Protein AF-A8Q4Q0-F1 (afdb_monomer)

Solvent-accessible surface area (backbone atoms only — not comparable to full-atom values): 17464 Å² total; per-residue (Å²): 74,60,51,87,52,52,63,59,37,55,77,69,69,53,86,80,82,91,68,53,65,54,83,41,28,78,33,50,67,50,46,46,54,49,66,77,34,33,70,76,34,90,93,33,43,92,53,79,83,73,66,62,47,82,44,41,55,33,21,13,52,50,59,5,18,44,40,49,55,66,54,46,51,52,43,50,52,50,28,61,77,68,70,23,31,35,38,39,45,39,53,27,60,65,28,45,46,72,67,74,86,53,59,52,73,76,51,74,68,83,64,49,67,61,53,52,43,60,77,43,26,92,83,71,45,85,75,46,44,38,40,40,42,41,40,40,75,75,75,40,56,88,60,66,49,64,54,75,50,54,44,65,73,60,53,51,50,50,50,59,52,33,54,76,73,64,57,64,66,60,62,71,51,51,51,52,51,51,51,48,49,63,72,38,36,71,57,43,46,34,46,49,34,46,53,53,16,50,56,42,45,55,38,46,52,58,49,48,56,44,43,40,66,63,32,47,43,72,100,54,44,46,34,51,70,64,84,50,60,20,38,52,32,39,29,32,42,38,60,47,60,60,43,98,88,17,78,54,3,43,26,52,58,46,40,69,72,30,15,49,78,58,70,31,89,67,44,37,33,29,64,35,42,92,86,61,50,70,29,28,27,31,35,44,64,59,74,82,66,55,77,85,51,50,58,57,44,48,51,28,46,46,50,25,47,54,49,48,27,42,76,73,72,36,96,62,76,66,83,127

Structure (mmCIF, N/CA/C/O backbone):
data_AF-A8Q4Q0-F1
#
_entry.id   AF-A8Q4Q0-F1
#
loop_
_atom_site.group_PDB
_atom_site.id
_atom_site.type_symbol
_atom_site.label_atom_id
_atom_site.label_alt_id
_atom_site.label_comp_id
_atom_site.label_asym_id
_atom_site.label_entity_id
_atom_site.label_seq_id
_atom_site.pdbx_PDB_ins_code
_atom_site.Cartn_x
_atom_site.Cartn_y
_atom_site.Cartn_z
_atom_site.occupancy
_atom_site.B_iso_or_equiv
_atom_site.auth_seq_id
_atom_site.auth_comp_id
_atom_site.auth_asym_id
_atom_site.auth_atom_id
_atom_site.pdbx_PDB_model_num
ATOM 1 N N . MET A 1 1 ? 1.541 -1.684 7.106 1.00 86.94 1 MET A N 1
ATOM 2 C CA . MET A 1 1 ? 2.319 -2.357 6.033 1.00 86.94 1 MET A CA 1
ATOM 3 C C . MET A 1 1 ? 1.575 -3.591 5.531 1.00 86.94 1 MET A C 1
ATOM 5 O O . MET A 1 1 ? 0.643 -4.016 6.202 1.00 86.94 1 MET A O 1
ATOM 9 N N . TYR A 1 2 ? 1.957 -4.181 4.390 1.00 90.50 2 TYR A N 1
ATOM 10 C CA . TYR A 1 2 ? 1.317 -5.404 3.885 1.00 90.50 2 TYR A CA 1
ATOM 11 C C . TYR A 1 2 ? 1.499 -6.575 4.873 1.00 90.50 2 TYR A C 1
ATOM 13 O O . TYR A 1 2 ? 2.637 -6.951 5.166 1.00 90.50 2 TYR A O 1
ATOM 21 N N . PRO A 1 3 ? 0.411 -7.190 5.374 1.00 89.50 3 PRO A N 1
ATOM 22 C CA . PRO A 1 3 ? 0.495 -8.168 6.455 1.00 89.50 3 PRO A CA 1
ATOM 23 C C . PRO A 1 3 ? 1.141 -9.478 6.001 1.00 89.50 3 PRO A C 1
ATOM 25 O O . PRO A 1 3 ? 1.724 -10.184 6.813 1.00 89.50 3 PRO A O 1
ATOM 28 N N . GLY A 1 4 ? 1.106 -9.787 4.698 1.00 89.75 4 GLY A N 1
ATOM 29 C CA . GLY A 1 4 ? 1.737 -10.992 4.157 1.00 89.75 4 GLY A CA 1
ATOM 30 C C . GLY A 1 4 ? 3.266 -10.996 4.255 1.00 89.75 4 GLY A C 1
ATOM 31 O O . GLY A 1 4 ? 3.864 -12.057 4.129 1.00 89.75 4 GLY A O 1
ATOM 32 N N . LEU A 1 5 ? 3.895 -9.840 4.499 1.00 91.31 5 LEU A N 1
ATOM 33 C CA . LEU A 1 5 ? 5.340 -9.734 4.704 1.00 91.31 5 LEU A CA 1
ATOM 34 C C . LEU A 1 5 ? 5.745 -10.020 6.164 1.00 91.31 5 LEU A C 1
ATOM 36 O O . LEU A 1 5 ? 6.840 -10.518 6.412 1.00 91.31 5 LEU A O 1
ATOM 40 N N . LEU A 1 6 ? 4.867 -9.735 7.132 1.00 90.31 6 LEU A N 1
ATOM 41 C CA . LEU A 1 6 ? 5.197 -9.762 8.563 1.00 90.31 6 LEU A CA 1
ATOM 42 C C . LEU A 1 6 ? 5.686 -11.134 9.072 1.00 90.31 6 LEU A C 1
ATOM 44 O O . LEU A 1 6 ? 6.713 -11.154 9.756 1.00 90.31 6 LEU A O 1
ATOM 48 N N . PRO A 1 7 ? 5.038 -12.275 8.746 1.00 90.94 7 PRO A N 1
ATOM 49 C CA . PRO A 1 7 ? 5.490 -13.575 9.239 1.00 90.94 7 PRO A CA 1
ATOM 50 C C . PRO A 1 7 ? 6.884 -13.960 8.734 1.00 90.94 7 PRO A C 1
ATOM 52 O O . PRO A 1 7 ? 7.678 -14.509 9.496 1.00 90.94 7 PRO A O 1
ATOM 55 N N . ASP A 1 8 ? 7.208 -13.646 7.473 1.00 90.94 8 ASP A N 1
ATOM 56 C CA . ASP A 1 8 ? 8.527 -13.946 6.902 1.00 90.94 8 ASP A CA 1
ATOM 57 C C . ASP A 1 8 ? 9.618 -13.105 7.584 1.00 90.94 8 ASP A C 1
ATOM 59 O O . ASP A 1 8 ? 10.622 -13.666 8.026 1.00 90.94 8 ASP A O 1
ATOM 63 N N . LEU A 1 9 ? 9.381 -11.801 7.793 1.00 92.00 9 LEU A N 1
ATOM 64 C CA . LEU A 1 9 ? 10.309 -10.935 8.535 1.00 92.00 9 LEU A CA 1
ATOM 65 C C . LEU A 1 9 ? 10.565 -11.457 9.954 1.00 92.00 9 LEU A C 1
ATOM 67 O O . LEU A 1 9 ? 11.721 -11.583 10.364 1.00 92.00 9 LEU A O 1
ATOM 71 N N . ALA A 1 10 ? 9.499 -11.816 10.674 1.00 90.00 10 ALA A N 1
ATOM 72 C CA . ALA A 1 10 ? 9.598 -12.360 12.025 1.00 90.00 10 ALA A CA 1
ATOM 73 C C . ALA A 1 10 ? 10.383 -13.683 12.052 1.00 90.00 10 ALA A C 1
ATOM 75 O O . ALA A 1 10 ? 11.293 -13.840 12.864 1.00 90.00 10 ALA A O 1
ATOM 76 N N . SER A 1 11 ? 10.096 -14.604 11.124 1.00 92.94 11 SER A N 1
ATOM 77 C CA . SER A 1 11 ? 10.779 -15.906 11.037 1.00 92.94 11 SER A CA 1
ATOM 78 C C . SER A 1 11 ? 12.283 -15.790 10.761 1.00 92.94 11 SER A C 1
ATOM 80 O O . SER A 1 11 ? 13.060 -16.657 11.156 1.00 92.94 11 SER A O 1
ATOM 82 N N . ARG A 1 12 ? 12.704 -14.696 10.114 1.00 92.50 12 ARG A N 1
ATOM 83 C CA . ARG A 1 12 ? 14.105 -14.390 9.791 1.00 92.50 12 ARG A CA 1
ATOM 84 C C . ARG A 1 12 ? 14.797 -13.535 10.854 1.00 92.50 12 ARG A C 1
ATOM 86 O O . ARG A 1 12 ? 15.946 -13.149 10.654 1.00 92.50 12 ARG A O 1
ATOM 93 N N . GLY A 1 13 ? 14.113 -13.210 11.954 1.00 91.69 13 GLY A N 1
ATOM 94 C CA . GLY A 1 13 ? 14.637 -12.327 12.998 1.00 91.69 13 GLY A CA 1
ATOM 95 C C . GLY A 1 13 ? 14.896 -10.899 12.507 1.00 91.69 13 GLY A C 1
ATOM 96 O O . GLY A 1 13 ? 15.765 -10.212 13.043 1.00 91.69 13 GLY A O 1
ATOM 97 N N . ILE A 1 14 ? 14.187 -10.452 11.465 1.00 92.62 14 ILE A N 1
ATOM 98 C CA . ILE A 1 14 ? 14.314 -9.087 10.955 1.00 92.62 14 ILE A CA 1
ATOM 99 C C . ILE A 1 14 ? 13.537 -8.154 11.881 1.00 92.62 14 ILE A C 1
ATOM 101 O O . ILE A 1 14 ? 12.320 -8.262 12.024 1.00 92.62 14 ILE A O 1
ATOM 105 N N . HIS A 1 15 ? 14.251 -7.210 12.490 1.00 91.00 15 HIS A N 1
ATOM 106 C CA . HIS A 1 15 ? 13.643 -6.154 13.288 1.00 91.00 15 HIS A CA 1
ATOM 107 C C . HIS A 1 15 ? 13.037 -5.077 12.386 1.00 91.00 15 HIS A C 1
ATOM 109 O O . HIS A 1 15 ? 13.677 -4.591 11.453 1.00 91.00 15 HIS A O 1
ATOM 115 N N . THR A 1 16 ? 11.810 -4.684 12.701 1.00 92.44 16 THR A N 1
ATOM 116 C CA . THR A 1 16 ? 11.047 -3.657 11.989 1.00 92.44 16 THR A CA 1
ATOM 117 C C . THR A 1 16 ? 10.807 -2.460 12.894 1.00 92.44 16 THR A C 1
ATOM 119 O O . THR A 1 16 ? 10.465 -2.632 14.063 1.00 92.44 16 THR A O 1
ATOM 122 N N . VAL A 1 17 ? 10.910 -1.258 12.335 1.00 93.06 17 VAL A N 1
ATOM 123 C CA . VAL A 1 17 ? 10.564 -0.006 13.014 1.00 93.06 17 VAL A CA 1
ATOM 124 C C . VAL A 1 17 ? 9.351 0.583 12.307 1.00 93.06 17 VAL A C 1
ATOM 126 O O . VAL A 1 17 ? 9.383 0.786 11.093 1.00 93.06 17 VAL A O 1
ATOM 129 N N . ASN A 1 18 ? 8.269 0.812 13.049 1.00 92.25 18 ASN A N 1
ATOM 130 C CA . ASN A 1 18 ? 7.059 1.415 12.499 1.00 92.25 18 ASN A CA 1
ATOM 131 C C . ASN A 1 18 ? 7.280 2.924 12.344 1.00 92.25 18 ASN A C 1
ATOM 133 O O . ASN A 1 18 ? 7.599 3.601 13.316 1.00 92.25 18 ASN A O 1
ATOM 137 N N . ILE A 1 19 ? 7.080 3.447 11.137 1.00 94.56 19 ILE A N 1
ATOM 138 C CA . ILE A 1 19 ? 7.113 4.887 10.869 1.00 94.56 19 ILE A CA 1
ATOM 139 C C . ILE A 1 19 ? 5.678 5.389 10.747 1.00 94.56 19 ILE A C 1
ATOM 141 O O . ILE A 1 19 ? 4.837 4.721 10.140 1.00 94.56 19 ILE A O 1
ATOM 145 N N . ALA A 1 20 ? 5.403 6.554 11.333 1.00 93.25 20 ALA A N 1
ATOM 146 C CA . ALA A 1 20 ? 4.089 7.173 11.260 1.00 93.25 20 ALA A CA 1
ATOM 147 C C . ALA A 1 20 ? 3.685 7.484 9.808 1.00 93.25 20 ALA A C 1
ATOM 149 O O . ALA A 1 20 ? 4.522 7.746 8.936 1.00 93.25 20 ALA A O 1
ATOM 150 N N . THR A 1 21 ? 2.379 7.460 9.566 1.00 93.12 21 THR A N 1
ATOM 151 C CA . THR A 1 21 ? 1.774 7.740 8.264 1.00 93.12 21 THR A CA 1
ATOM 152 C C . THR A 1 21 ? 0.731 8.841 8.379 1.00 93.12 21 THR A C 1
ATOM 154 O O . THR A 1 21 ? 0.115 8.988 9.432 1.00 93.12 21 THR A O 1
ATOM 157 N N . ASP A 1 22 ? 0.498 9.554 7.286 1.00 93.06 22 ASP A N 1
ATOM 158 C CA . ASP A 1 22 ? -0.558 10.555 7.130 1.00 93.06 22 ASP A CA 1
ATOM 159 C C . ASP A 1 22 ? -1.383 10.284 5.853 1.00 93.06 22 ASP A C 1
ATOM 161 O O . ASP A 1 22 ? -1.326 9.187 5.287 1.00 93.06 22 ASP A O 1
ATOM 165 N N . GLU A 1 23 ? -2.154 11.278 5.403 1.00 90.88 23 GLU A N 1
ATOM 166 C CA . GLU A 1 23 ? -3.012 11.242 4.205 1.00 90.88 23 GLU A CA 1
ATOM 167 C C . GLU A 1 23 ? -2.256 10.846 2.915 1.00 90.88 23 GLU A C 1
ATOM 169 O O . GLU A 1 23 ? -2.846 10.309 1.977 1.00 90.88 23 GLU A O 1
ATOM 174 N N . GLU A 1 24 ? -0.937 11.063 2.864 1.00 93.88 24 GLU A N 1
ATOM 175 C CA . GLU A 1 24 ? -0.069 10.702 1.735 1.00 93.88 24 GLU A CA 1
ATOM 176 C C . GLU A 1 24 ? 0.717 9.399 1.978 1.00 93.88 24 GLU A C 1
ATOM 178 O O . GLU A 1 24 ? 1.608 9.033 1.208 1.00 93.88 24 GLU A O 1
ATOM 183 N N . GLY A 1 25 ? 0.411 8.665 3.050 1.00 93.69 25 GLY A N 1
ATOM 184 C CA . GLY A 1 25 ? 1.114 7.441 3.419 1.00 93.69 25 GLY A CA 1
ATOM 185 C C . GLY A 1 25 ? 2.343 7.725 4.272 1.00 93.69 25 GLY A C 1
ATOM 186 O O . GLY A 1 25 ? 2.237 8.377 5.303 1.00 93.69 25 GLY A O 1
ATOM 187 N N . LEU A 1 26 ? 3.502 7.166 3.912 1.00 96.31 26 LEU A N 1
ATOM 188 C CA . LEU A 1 26 ? 4.729 7.293 4.709 1.00 96.31 26 LEU A CA 1
ATOM 189 C C . LEU A 1 26 ? 5.083 8.774 4.931 1.00 96.31 26 LEU A C 1
ATOM 191 O O . LEU A 1 26 ? 5.274 9.509 3.962 1.00 96.31 26 LEU A O 1
ATOM 195 N N . SER A 1 27 ? 5.173 9.206 6.191 1.00 97.62 27 SER A N 1
ATOM 196 C CA . SER A 1 27 ? 5.514 10.589 6.544 1.00 97.62 27 SER A CA 1
ATOM 197 C C . SER A 1 27 ? 7.012 10.843 6.374 1.00 97.62 27 SER A C 1
ATOM 199 O O . SER A 1 27 ? 7.837 10.149 6.969 1.00 97.62 27 SER A O 1
ATOM 201 N N . ASP A 1 28 ? 7.374 11.846 5.569 1.00 98.06 28 ASP A N 1
ATOM 202 C CA . ASP A 1 28 ? 8.766 12.255 5.367 1.00 98.06 28 ASP A CA 1
ATOM 203 C C . ASP A 1 28 ? 9.375 12.848 6.641 1.00 98.06 28 ASP A C 1
ATOM 205 O O . ASP A 1 28 ? 10.516 12.536 6.972 1.00 98.06 28 ASP A O 1
ATOM 209 N N . SER A 1 29 ? 8.610 13.637 7.398 1.00 98.06 29 SER A N 1
ATOM 210 C CA . SER A 1 29 ? 9.073 14.228 8.657 1.00 98.06 29 SER A CA 1
ATOM 211 C C . SER A 1 29 ? 9.244 13.184 9.763 1.00 98.06 29 SER A C 1
ATOM 213 O O . SER A 1 29 ? 10.251 13.210 10.472 1.00 98.06 29 SER A O 1
ATOM 215 N N . ALA A 1 30 ? 8.321 12.222 9.883 1.00 97.62 30 ALA A N 1
ATOM 216 C CA . ALA A 1 30 ? 8.468 11.123 10.838 1.00 97.62 30 ALA A CA 1
ATOM 217 C C . ALA A 1 30 ? 9.650 10.216 10.469 1.00 97.62 30 ALA A C 1
ATOM 219 O O . ALA A 1 30 ? 10.431 9.829 11.339 1.00 97.62 30 ALA A O 1
ATOM 220 N N . LEU A 1 31 ? 9.817 9.913 9.177 1.00 98.06 31 LEU A N 1
ATOM 221 C CA . LEU A 1 31 ? 10.958 9.143 8.691 1.00 98.06 31 LEU A CA 1
ATOM 222 C C . LEU A 1 31 ? 12.281 9.865 8.973 1.00 98.06 31 LEU A C 1
ATOM 224 O O . LEU A 1 31 ? 13.209 9.240 9.483 1.00 98.06 31 LEU A O 1
ATOM 228 N N . ALA A 1 32 ? 12.363 11.166 8.675 1.00 98.19 32 ALA A N 1
ATOM 229 C CA . ALA A 1 32 ? 13.536 11.986 8.968 1.00 98.19 32 ALA A CA 1
ATOM 230 C C . ALA A 1 32 ? 13.855 11.968 10.465 1.00 98.19 32 ALA A C 1
ATOM 232 O O . ALA A 1 32 ? 14.976 11.645 10.842 1.00 98.19 32 ALA A O 1
ATOM 233 N N . SER A 1 33 ? 12.853 12.208 11.319 1.00 97.50 33 SER A N 1
ATOM 234 C CA . SER A 1 33 ? 13.019 12.201 12.774 1.00 97.50 33 SER A CA 1
ATOM 235 C C . SER A 1 33 ? 13.628 10.891 13.281 1.00 97.50 33 SER A C 1
ATOM 237 O O . SER A 1 33 ? 14.591 10.926 14.048 1.00 97.50 33 SER A O 1
ATOM 239 N N . VAL A 1 34 ? 13.135 9.741 12.810 1.00 97.50 34 VAL A N 1
ATOM 240 C CA . VAL A 1 34 ? 13.659 8.425 13.210 1.00 97.50 34 VAL A CA 1
ATOM 241 C C . VAL A 1 34 ? 15.069 8.180 12.664 1.00 97.50 34 VAL A C 1
ATOM 243 O O . VAL A 1 34 ? 15.935 7.717 13.405 1.00 97.50 34 VAL A O 1
ATOM 246 N N . LEU A 1 35 ? 15.330 8.479 11.387 1.00 97.75 35 LEU A N 1
ATOM 247 C CA . LEU A 1 35 ? 16.638 8.228 10.766 1.00 97.75 35 LEU A CA 1
ATOM 248 C C . LEU A 1 35 ? 17.739 9.146 11.313 1.00 97.75 35 LEU A C 1
ATOM 250 O O . LEU A 1 35 ? 18.860 8.692 11.541 1.00 97.75 35 LEU A O 1
ATOM 254 N N . GLU A 1 36 ? 17.432 10.422 11.537 1.00 97.44 36 GLU A N 1
ATOM 255 C CA . GLU A 1 36 ? 18.381 11.427 12.027 1.00 97.44 36 GLU A CA 1
ATOM 256 C C . GLU A 1 36 ? 18.681 11.246 13.520 1.00 97.44 36 GLU A C 1
ATOM 258 O O . GLU A 1 36 ? 19.805 11.494 13.954 1.00 97.44 36 GLU A O 1
ATOM 263 N N . ASN A 1 37 ? 17.720 10.730 14.293 1.00 97.12 37 ASN A N 1
ATOM 264 C CA . ASN A 1 37 ? 17.877 10.465 15.724 1.00 97.12 37 ASN A CA 1
ATOM 265 C C . ASN A 1 37 ? 18.060 8.975 16.036 1.00 97.12 37 ASN A C 1
ATOM 267 O O . ASN A 1 37 ? 17.784 8.547 17.151 1.00 97.12 37 ASN A O 1
ATOM 271 N N . TRP A 1 38 ? 18.527 8.157 15.088 1.00 97.06 38 TRP A N 1
ATOM 272 C CA . TRP A 1 38 ? 18.486 6.693 15.215 1.00 97.06 38 TRP A CA 1
ATOM 273 C C . TRP A 1 38 ? 19.078 6.145 16.526 1.00 97.06 38 TRP A C 1
ATOM 275 O O . TRP A 1 38 ? 18.540 5.205 17.110 1.00 97.06 38 TRP A O 1
ATOM 285 N N . THR A 1 39 ? 20.178 6.724 17.013 1.00 96.19 39 THR A N 1
ATOM 286 C CA . THR A 1 39 ? 20.870 6.279 18.236 1.00 96.19 39 THR A CA 1
ATOM 287 C C . THR A 1 39 ? 20.275 6.837 19.530 1.00 96.19 39 THR A C 1
ATOM 289 O O . THR A 1 39 ? 20.537 6.283 20.596 1.00 96.19 39 THR A O 1
ATOM 292 N N . SER A 1 40 ? 19.473 7.901 19.463 1.00 95.88 40 SER A N 1
ATOM 293 C CA . SER A 1 40 ? 18.841 8.558 20.617 1.00 95.88 40 SER A CA 1
ATOM 294 C C . SER A 1 40 ? 17.327 8.340 20.688 1.00 95.88 40 SER A C 1
ATOM 296 O O . SER A 1 40 ? 16.729 8.550 21.740 1.00 95.88 40 SER A O 1
ATOM 298 N N . HIS A 1 41 ? 16.702 7.897 19.599 1.00 93.12 41 HIS A N 1
ATOM 299 C CA . HIS A 1 41 ? 15.267 7.687 19.503 1.00 93.12 41 HIS A CA 1
ATOM 300 C C . HIS A 1 41 ? 14.841 6.459 20.318 1.00 93.12 41 HIS A C 1
ATOM 302 O O . HIS A 1 41 ? 15.472 5.399 20.271 1.00 93.12 41 HIS A O 1
ATOM 308 N N . GLU A 1 42 ? 13.743 6.592 21.062 1.00 91.50 42 GLU A N 1
ATOM 309 C CA . GLU A 1 42 ? 13.265 5.591 22.024 1.00 91.50 42 GLU A CA 1
ATOM 310 C C . GLU A 1 42 ? 13.112 4.201 21.391 1.00 91.50 42 GLU A C 1
ATOM 312 O O . GLU A 1 42 ? 13.584 3.202 21.934 1.00 91.50 42 GLU A O 1
ATOM 317 N N . GLN A 1 43 ? 12.533 4.153 20.188 1.00 89.00 43 GLN A N 1
ATOM 318 C CA . GLN A 1 43 ? 12.268 2.905 19.469 1.00 89.00 43 GLN A CA 1
ATOM 319 C C . GLN A 1 43 ? 13.524 2.240 18.882 1.00 89.00 43 GLN A C 1
ATOM 321 O O . GLN A 1 43 ? 13.491 1.041 18.618 1.00 89.00 43 GLN A O 1
ATOM 326 N N . THR A 1 44 ? 14.615 2.981 18.645 1.00 95.06 44 THR A N 1
ATOM 327 C CA . THR A 1 44 ? 15.735 2.514 17.798 1.00 95.06 44 THR A CA 1
ATOM 328 C C . THR A 1 44 ? 17.113 2.600 18.448 1.00 95.06 44 THR A C 1
ATOM 330 O O . THR A 1 44 ? 18.054 2.014 17.920 1.00 95.06 44 THR A O 1
ATOM 333 N N . SER A 1 45 ? 17.249 3.243 19.612 1.00 94.50 45 SER A N 1
ATOM 334 C CA . SER A 1 45 ? 18.532 3.483 20.304 1.00 94.50 45 SER A CA 1
ATOM 335 C C . SER A 1 45 ? 19.384 2.229 20.551 1.00 94.50 45 SER A C 1
ATOM 337 O O . SER A 1 45 ? 20.610 2.300 20.618 1.00 94.50 45 SER A O 1
ATOM 339 N N . LYS A 1 46 ? 18.746 1.057 20.659 1.00 94.31 46 LYS A N 1
ATOM 340 C CA . LYS A 1 46 ? 19.402 -0.248 20.864 1.00 94.31 46 LYS A CA 1
ATOM 341 C C . LYS A 1 46 ? 19.535 -1.076 19.579 1.00 94.31 46 LYS A C 1
ATOM 343 O O . LYS A 1 46 ? 19.964 -2.227 19.634 1.00 94.31 46 LYS A O 1
ATOM 348 N N . MET A 1 47 ? 19.139 -0.530 18.431 1.00 94.69 47 MET A N 1
ATOM 349 C CA . MET A 1 47 ? 19.068 -1.234 17.152 1.00 94.69 47 MET A CA 1
ATOM 350 C C . MET A 1 47 ? 20.213 -0.839 16.221 1.00 94.69 47 MET A C 1
ATOM 352 O O . MET A 1 47 ? 20.678 0.300 16.199 1.00 94.69 47 MET A O 1
ATOM 356 N N . ARG A 1 48 ? 20.634 -1.782 15.373 1.00 94.69 48 ARG A N 1
ATOM 357 C CA . ARG A 1 48 ? 21.526 -1.472 14.247 1.00 94.69 48 ARG A CA 1
ATOM 358 C C . ARG A 1 48 ? 20.808 -0.553 13.258 1.00 94.69 48 ARG A C 1
ATOM 360 O O . ARG A 1 48 ? 19.607 -0.705 13.059 1.00 94.69 48 ARG A O 1
ATOM 367 N N . PHE A 1 49 ? 21.561 0.345 12.622 1.00 96.88 49 PHE A N 1
ATOM 368 C CA . PHE A 1 49 ? 21.037 1.248 11.593 1.00 96.88 49 PHE A CA 1
ATOM 369 C C . PHE A 1 49 ? 20.317 0.458 10.480 1.00 96.88 49 PHE A C 1
ATOM 371 O O . PHE A 1 49 ? 20.817 -0.612 10.091 1.00 96.88 49 PHE A O 1
ATOM 378 N N . PRO A 1 50 ? 19.154 0.924 9.983 1.00 96.38 50 PRO A N 1
ATOM 379 C CA . PRO A 1 50 ? 18.314 0.131 9.103 1.00 96.38 50 PRO A CA 1
ATOM 380 C C . PRO A 1 50 ? 18.984 -0.038 7.741 1.00 96.38 50 PRO A C 1
ATOM 382 O O . PRO A 1 50 ? 19.845 0.741 7.337 1.00 96.38 50 PRO A O 1
ATOM 385 N N . LYS A 1 51 ? 18.591 -1.091 7.023 1.00 95.75 51 LYS A N 1
ATOM 386 C CA . LYS A 1 51 ? 19.094 -1.370 5.668 1.00 95.75 51 LYS A CA 1
ATOM 387 C C . LYS A 1 51 ? 18.107 -0.993 4.575 1.00 95.75 51 LYS A C 1
ATOM 389 O O . LYS A 1 51 ? 18.531 -0.718 3.455 1.00 95.75 51 LYS A O 1
ATOM 394 N N . ALA A 1 52 ? 16.816 -0.984 4.892 1.00 97.12 52 ALA A N 1
ATOM 395 C CA . ALA A 1 52 ? 15.777 -0.713 3.922 1.00 97.12 52 ALA A CA 1
ATOM 396 C C . ALA A 1 52 ? 14.561 -0.023 4.543 1.00 97.12 52 ALA A C 1
ATOM 398 O O . ALA A 1 52 ? 14.272 -0.187 5.728 1.00 97.12 52 ALA A O 1
ATOM 399 N N . ILE A 1 53 ? 13.841 0.702 3.695 1.00 97.75 53 ILE A N 1
ATOM 400 C CA . ILE A 1 53 ? 12.510 1.254 3.915 1.00 97.75 53 ILE A CA 1
ATOM 401 C C . ILE A 1 53 ? 11.562 0.445 3.033 1.00 97.75 53 ILE A C 1
ATOM 403 O O . ILE A 1 53 ? 11.723 0.441 1.818 1.00 97.75 53 ILE A O 1
ATOM 407 N N . TYR A 1 54 ? 10.569 -0.223 3.615 1.00 97.19 54 TYR A N 1
ATOM 408 C CA . TYR A 1 54 ? 9.490 -0.854 2.850 1.00 97.19 54 TYR A CA 1
ATOM 409 C C . TYR A 1 54 ? 8.295 0.093 2.762 1.00 97.19 54 TYR A C 1
ATOM 411 O O . TYR A 1 54 ? 7.827 0.595 3.785 1.00 97.19 54 TYR A O 1
ATOM 419 N N . THR A 1 55 ? 7.790 0.331 1.553 1.00 97.00 55 THR A N 1
ATOM 420 C CA . THR A 1 55 ? 6.644 1.218 1.340 1.00 97.00 55 THR A CA 1
ATOM 421 C C . THR A 1 55 ? 5.766 0.754 0.185 1.00 97.00 55 THR A C 1
ATOM 423 O O . THR A 1 55 ? 6.259 0.234 -0.813 1.00 97.00 55 THR A O 1
ATOM 426 N N . VAL A 1 56 ? 4.459 0.979 0.333 1.00 97.25 56 VAL A N 1
ATOM 427 C CA . VAL A 1 56 ? 3.452 0.823 -0.724 1.00 97.25 56 VAL A CA 1
ATOM 428 C C . VAL A 1 56 ? 2.969 2.232 -1.070 1.00 97.25 56 VAL A C 1
ATOM 430 O O . VAL A 1 56 ? 2.102 2.755 -0.368 1.00 97.25 56 VAL A O 1
ATOM 433 N N . PRO A 1 57 ? 3.576 2.910 -2.061 1.00 97.12 57 PRO A N 1
ATOM 434 C CA . PRO A 1 57 ? 3.402 4.352 -2.230 1.00 97.12 57 PRO A CA 1
ATOM 435 C C . PRO A 1 57 ? 2.102 4.764 -2.917 1.00 97.12 57 PRO A C 1
ATOM 437 O O . PRO A 1 57 ? 1.757 5.943 -2.884 1.00 97.12 57 PRO A O 1
ATOM 440 N N . THR A 1 58 ? 1.410 3.831 -3.564 1.00 97.25 58 THR A N 1
ATOM 441 C CA . THR A 1 58 ? 0.199 4.099 -4.336 1.00 97.25 58 THR A CA 1
ATOM 442 C C . THR A 1 58 ? -0.885 3.113 -3.920 1.00 97.25 58 THR A C 1
ATOM 444 O O . THR A 1 58 ? -0.653 1.904 -3.896 1.00 97.25 58 THR A O 1
ATOM 447 N N . GLY A 1 59 ? -2.057 3.632 -3.537 1.00 95.94 59 GLY A N 1
ATOM 448 C CA . GLY A 1 59 ? -3.170 2.819 -3.034 1.00 95.94 59 GLY A CA 1
ATOM 449 C C . GLY A 1 59 ? -2.762 1.933 -1.851 1.00 95.94 59 GLY A C 1
ATOM 450 O O . GLY A 1 59 ? -3.036 0.731 -1.853 1.00 95.94 59 GLY A O 1
ATOM 451 N N . SER A 1 60 ? -2.040 2.515 -0.886 1.00 95.12 60 SER A N 1
ATOM 452 C CA . SER A 1 60 ? -1.303 1.812 0.168 1.00 95.12 60 SER A CA 1
ATOM 453 C C . SER A 1 60 ? -2.118 0.721 0.865 1.00 95.12 60 SER A C 1
ATOM 455 O O . SER A 1 60 ? -3.287 0.901 1.194 1.00 95.12 60 SER A O 1
ATOM 457 N N . ASN A 1 61 ? -1.495 -0.422 1.157 1.00 94.19 61 ASN A N 1
ATOM 458 C CA . ASN A 1 61 ? -2.113 -1.457 1.984 1.00 94.19 61 ASN A CA 1
ATOM 459 C C . ASN A 1 61 ? -1.633 -1.314 3.443 1.00 94.19 61 ASN A C 1
ATOM 461 O O . ASN A 1 61 ? -0.450 -1.557 3.717 1.00 94.19 61 ASN A O 1
ATOM 465 N N . PRO A 1 62 ? -2.510 -0.960 4.400 1.00 93.94 62 PRO A N 1
ATOM 466 C CA . PRO A 1 62 ? -3.977 -0.929 4.301 1.00 93.94 62 PRO A CA 1
ATOM 467 C C . PRO A 1 62 ? -4.612 0.446 4.042 1.00 93.94 62 PRO A C 1
ATOM 469 O O . PRO A 1 62 ? -5.814 0.496 3.804 1.00 93.94 62 PRO A O 1
ATOM 472 N N . ALA A 1 63 ? -3.840 1.531 4.144 1.00 92.88 63 ALA A N 1
ATOM 473 C CA . ALA A 1 63 ? -4.360 2.884 4.339 1.00 92.88 63 ALA A CA 1
ATOM 474 C C . ALA A 1 63 ? -5.165 3.463 3.154 1.00 92.88 63 ALA A C 1
ATOM 476 O O . ALA A 1 63 ? -5.897 4.427 3.327 1.00 92.88 63 ALA A O 1
ATOM 477 N N . GLY A 1 64 ? -5.011 2.921 1.944 1.00 93.81 64 GLY A N 1
ATOM 478 C CA . GLY A 1 64 ? -5.577 3.474 0.707 1.00 93.81 64 GLY A CA 1
ATOM 479 C C . GLY A 1 64 ? -4.912 4.777 0.240 1.00 93.81 64 GLY A C 1
ATOM 480 O O . GLY A 1 64 ? -5.269 5.315 -0.807 1.00 93.81 64 GLY A O 1
ATOM 481 N N . THR A 1 65 ? -3.927 5.275 0.989 1.00 95.44 65 THR A N 1
ATOM 482 C CA . THR A 1 65 ? -3.237 6.540 0.730 1.00 95.44 65 THR A CA 1
ATOM 483 C C . THR A 1 65 ? -2.271 6.438 -0.445 1.00 95.44 65 THR A C 1
ATOM 485 O O . THR A 1 65 ? -1.783 5.359 -0.793 1.00 95.44 65 THR A O 1
ATOM 488 N N . THR A 1 66 ? -2.012 7.574 -1.088 1.00 96.81 66 THR A N 1
ATOM 489 C CA . THR A 1 66 ? -1.089 7.677 -2.223 1.00 96.81 66 THR A CA 1
ATOM 490 C C . THR A 1 66 ? -0.164 8.863 -2.009 1.00 96.81 66 THR A C 1
ATOM 492 O O . THR A 1 66 ? -0.630 9.976 -1.796 1.00 96.81 66 THR A O 1
ATOM 495 N N . ALA A 1 67 ? 1.141 8.619 -2.074 1.00 97.44 67 ALA A N 1
ATOM 496 C CA . ALA A 1 67 ? 2.152 9.654 -1.919 1.00 97.44 67 ALA A CA 1
ATOM 497 C C . ALA A 1 67 ? 2.243 10.522 -3.178 1.00 97.44 67 ALA A C 1
ATOM 499 O O . ALA A 1 67 ? 2.372 9.984 -4.284 1.00 97.44 67 ALA A O 1
ATOM 500 N N . SER A 1 68 ? 2.265 11.849 -3.020 1.00 97.25 68 SER A N 1
ATOM 501 C CA . SER A 1 68 ? 2.596 12.767 -4.115 1.00 97.25 68 SER A CA 1
ATOM 502 C C . SER A 1 68 ? 4.030 12.578 -4.620 1.00 97.25 68 SER A C 1
ATOM 504 O O . SER A 1 68 ? 4.892 11.992 -3.956 1.00 97.25 68 SER A O 1
ATOM 506 N N . ALA A 1 69 ? 4.317 13.129 -5.803 1.00 97.12 69 ALA A N 1
ATOM 507 C CA . ALA A 1 69 ? 5.677 13.170 -6.334 1.00 97.12 69 ALA A CA 1
ATOM 508 C C . ALA A 1 69 ? 6.639 13.888 -5.370 1.00 97.12 69 ALA A C 1
ATOM 510 O O . ALA A 1 69 ? 7.757 13.422 -5.155 1.00 97.12 69 ALA A O 1
ATOM 511 N N . ASP A 1 70 ? 6.193 14.971 -4.731 1.00 97.88 70 ASP A N 1
ATOM 512 C CA . ASP A 1 70 ? 7.014 15.730 -3.787 1.00 97.88 70 ASP A CA 1
ATOM 513 C C . ASP A 1 70 ? 7.282 14.949 -2.504 1.00 97.88 70 ASP A C 1
ATOM 515 O O . ASP A 1 70 ? 8.429 14.903 -2.049 1.00 97.88 70 ASP A O 1
ATOM 519 N N . ARG A 1 71 ? 6.276 14.247 -1.965 1.00 98.06 71 ARG A N 1
ATOM 520 C CA . ARG A 1 71 ? 6.474 13.320 -0.844 1.00 98.06 71 ARG A CA 1
ATOM 521 C C . ARG A 1 71 ? 7.529 12.266 -1.178 1.00 98.06 71 ARG A C 1
ATOM 523 O O . ARG A 1 71 ? 8.464 12.058 -0.402 1.00 98.06 71 ARG A O 1
ATOM 530 N N . LYS A 1 72 ? 7.423 11.640 -2.356 1.00 98.31 72 LYS A N 1
ATOM 531 C CA . LYS A 1 72 ? 8.396 10.641 -2.822 1.00 98.31 72 LYS A CA 1
ATOM 532 C C . LYS A 1 72 ? 9.794 11.242 -3.001 1.00 98.31 72 LYS A C 1
ATOM 534 O O . LYS A 1 72 ? 10.766 10.624 -2.581 1.00 98.31 72 LYS A O 1
ATOM 539 N N . ARG A 1 73 ? 9.934 12.461 -3.539 1.00 97.75 73 ARG A N 1
ATOM 540 C CA . ARG A 1 73 ? 11.242 13.142 -3.657 1.00 97.75 73 ARG A CA 1
ATOM 541 C C . ARG A 1 73 ? 11.900 13.372 -2.298 1.00 97.75 73 ARG A C 1
ATOM 543 O O . ARG A 1 73 ? 13.091 13.105 -2.155 1.00 97.75 73 ARG A O 1
ATOM 550 N N . LYS A 1 74 ? 11.140 13.807 -1.287 1.00 98.12 74 LYS A N 1
ATOM 551 C CA . LYS A 1 74 ? 11.663 14.005 0.076 1.00 98.12 74 LYS A CA 1
ATOM 552 C C . LYS A 1 74 ? 12.130 12.692 0.707 1.00 98.12 74 LYS A C 1
ATOM 554 O O . LYS A 1 74 ? 13.237 12.626 1.237 1.00 98.12 74 LYS A O 1
ATOM 559 N N . ILE A 1 75 ? 11.337 11.627 0.588 1.00 98.38 75 ILE A N 1
ATOM 560 C CA . ILE A 1 75 ? 11.708 10.296 1.096 1.00 98.38 75 ILE A CA 1
ATOM 561 C C . ILE A 1 75 ? 12.917 9.728 0.341 1.00 98.38 75 ILE A C 1
ATOM 563 O O . ILE A 1 75 ? 13.815 9.164 0.960 1.00 98.38 75 ILE A O 1
ATOM 567 N N . LEU A 1 76 ? 12.992 9.921 -0.978 1.00 98.06 76 LEU A N 1
ATOM 568 C CA . LEU A 1 76 ? 14.141 9.516 -1.787 1.00 98.06 76 LEU A CA 1
ATOM 569 C C . LEU A 1 76 ? 15.418 10.267 -1.378 1.00 98.06 76 LEU A C 1
ATOM 571 O O . LEU A 1 76 ? 16.484 9.661 -1.280 1.00 98.06 76 LEU A O 1
ATOM 575 N N . ALA A 1 77 ? 15.314 11.561 -1.069 1.00 97.38 77 ALA A N 1
ATOM 576 C CA . ALA A 1 77 ? 16.430 12.344 -0.546 1.00 97.38 77 ALA A CA 1
ATOM 577 C C . ALA A 1 77 ? 16.914 11.822 0.819 1.00 97.38 77 ALA A C 1
ATOM 579 O O . ALA A 1 77 ? 18.123 11.697 1.029 1.00 97.38 77 ALA A O 1
ATOM 580 N N . LEU A 1 78 ? 15.995 11.450 1.720 1.00 98.12 78 LEU A N 1
ATOM 581 C CA . LEU A 1 78 ? 16.337 10.798 2.991 1.00 98.12 78 LEU A CA 1
ATOM 582 C C . LEU A 1 78 ? 17.018 9.445 2.757 1.00 98.12 78 LEU A C 1
ATOM 584 O O . LEU A 1 78 ? 18.057 9.165 3.355 1.00 98.12 78 LEU A O 1
ATOM 588 N N . ALA A 1 79 ? 16.490 8.630 1.843 1.00 97.81 79 ALA A N 1
ATOM 589 C CA . ALA A 1 79 ? 17.062 7.329 1.521 1.00 97.81 79 ALA A CA 1
ATOM 590 C C . ALA A 1 79 ? 18.514 7.435 1.032 1.00 97.81 79 ALA A C 1
ATOM 592 O O . ALA A 1 79 ? 19.384 6.696 1.496 1.00 97.81 79 ALA A O 1
ATOM 593 N N . ARG A 1 80 ? 18.797 8.419 0.171 1.00 96.06 80 ARG A N 1
ATOM 594 C CA . ARG A 1 80 ? 20.156 8.728 -0.294 1.00 96.06 80 ARG A CA 1
ATOM 595 C C . ARG A 1 80 ? 21.058 9.209 0.835 1.00 96.06 80 ARG A C 1
ATOM 597 O O . ARG A 1 80 ? 22.135 8.647 1.028 1.00 96.06 80 ARG A O 1
ATOM 604 N N . ARG A 1 81 ? 20.605 10.211 1.600 1.00 96.25 81 ARG A N 1
ATOM 605 C CA . ARG A 1 81 ? 21.355 10.810 2.718 1.00 96.25 81 ARG A CA 1
ATOM 606 C C . ARG A 1 81 ? 21.793 9.759 3.736 1.00 96.25 81 ARG A C 1
ATOM 608 O O . ARG A 1 81 ? 22.923 9.802 4.208 1.00 96.25 81 ARG A O 1
ATOM 615 N N . HIS A 1 82 ? 20.906 8.820 4.050 1.00 97.00 82 HIS A N 1
ATOM 616 C CA . HIS A 1 82 ? 21.136 7.785 5.056 1.00 97.00 82 HIS A CA 1
ATOM 617 C C . HIS A 1 82 ? 21.607 6.447 4.469 1.00 97.00 82 HIS A C 1
ATOM 619 O O . HIS A 1 82 ? 21.804 5.495 5.220 1.00 97.00 82 HIS A O 1
ATOM 625 N N . GLN A 1 83 ? 21.808 6.364 3.150 1.00 95.88 83 GLN A N 1
ATOM 626 C CA . GLN A 1 83 ? 22.242 5.154 2.445 1.00 95.88 83 GLN A CA 1
ATOM 627 C C . GLN A 1 83 ? 21.366 3.920 2.732 1.00 95.88 83 GLN A C 1
ATOM 629 O O . GLN A 1 83 ? 21.866 2.816 2.958 1.00 95.88 83 GLN A O 1
ATOM 634 N N . VAL A 1 84 ? 20.047 4.110 2.713 1.00 97.25 84 VAL A N 1
ATOM 635 C CA . VAL A 1 84 ? 19.054 3.044 2.910 1.00 97.25 84 VAL A CA 1
ATOM 636 C C . VAL A 1 84 ? 18.319 2.741 1.606 1.00 97.25 84 VAL A C 1
ATOM 638 O O . VAL A 1 84 ? 18.027 3.639 0.821 1.00 97.25 84 VAL A O 1
ATOM 641 N N . LEU A 1 85 ? 18.019 1.463 1.366 1.00 98.06 85 LEU A N 1
ATOM 642 C CA . LEU A 1 85 ? 17.307 1.017 0.167 1.00 98.06 85 LEU A CA 1
ATOM 643 C C . LEU A 1 85 ? 15.794 1.226 0.321 1.00 98.06 85 LEU A C 1
ATOM 645 O O . LEU A 1 85 ? 15.201 0.749 1.281 1.00 98.06 85 LEU A O 1
ATOM 649 N N . ILE A 1 86 ? 15.135 1.849 -0.645 1.00 98.56 86 ILE A N 1
ATOM 650 C CA . ILE A 1 86 ? 13.676 1.859 -0.754 1.00 98.56 86 ILE A CA 1
ATOM 651 C C . ILE A 1 86 ? 13.232 0.574 -1.455 1.00 98.56 86 ILE A C 1
ATOM 653 O O . ILE A 1 86 ? 13.539 0.344 -2.621 1.00 98.56 86 ILE A O 1
ATOM 657 N N . MET A 1 87 ? 12.482 -0.253 -0.738 1.00 98.19 87 MET A N 1
ATOM 658 C CA . MET A 1 87 ? 11.706 -1.368 -1.265 1.00 98.19 87 MET A CA 1
ATOM 659 C C . MET A 1 87 ? 10.303 -0.854 -1.595 1.00 98.19 87 MET A C 1
ATOM 661 O O . MET A 1 87 ? 9.443 -0.749 -0.718 1.00 98.19 87 MET A O 1
ATOM 665 N N . GLU A 1 88 ? 10.105 -0.490 -2.858 1.00 98.25 88 GLU A N 1
ATOM 666 C CA . GLU A 1 88 ? 8.847 0.020 -3.398 1.00 98.25 88 GLU A CA 1
ATOM 667 C C . GLU A 1 88 ? 7.968 -1.152 -3.851 1.00 98.25 88 GLU A C 1
ATOM 669 O O . GLU A 1 88 ? 8.217 -1.751 -4.893 1.00 98.25 88 GLU A O 1
ATOM 674 N N . ASP A 1 89 ? 6.944 -1.491 -3.074 1.00 97.81 89 ASP A N 1
ATOM 675 C CA . ASP A 1 89 ? 5.957 -2.518 -3.422 1.00 97.81 89 ASP A CA 1
ATOM 676 C C . ASP A 1 89 ? 4.715 -1.852 -4.013 1.00 97.81 89 ASP A C 1
ATOM 678 O O . ASP A 1 89 ? 3.958 -1.210 -3.290 1.00 97.81 89 ASP A O 1
ATOM 682 N N . ASP A 1 90 ? 4.523 -1.948 -5.331 1.00 96.44 90 ASP A N 1
ATOM 683 C CA . ASP A 1 90 ? 3.561 -1.094 -6.037 1.00 96.44 90 ASP A CA 1
ATOM 684 C C . ASP A 1 90 ? 2.559 -1.856 -6.929 1.00 96.44 90 ASP A C 1
ATOM 686 O O . ASP A 1 90 ? 2.392 -1.556 -8.113 1.00 96.44 90 ASP A O 1
ATOM 690 N N . PRO A 1 91 ? 1.828 -2.847 -6.381 1.00 96.69 91 PRO A N 1
ATOM 691 C CA . PRO A 1 91 ? 0.900 -3.668 -7.156 1.00 96.69 91 PRO A CA 1
ATOM 692 C C . PRO A 1 91 ? -0.354 -2.901 -7.605 1.00 96.69 91 PRO A C 1
ATOM 694 O O . PRO A 1 91 ? -1.136 -3.431 -8.394 1.00 96.69 91 PRO A O 1
ATOM 697 N N . TYR A 1 92 ? -0.577 -1.691 -7.080 1.00 96.88 92 TYR A N 1
ATOM 698 C CA . TYR A 1 92 ? -1.731 -0.842 -7.381 1.00 96.88 92 TYR A CA 1
ATOM 699 C C . TYR A 1 92 ? -1.362 0.384 -8.221 1.00 96.88 92 TYR A C 1
ATOM 701 O O . TYR A 1 92 ? -2.243 1.204 -8.467 1.00 96.88 92 TYR A O 1
ATOM 709 N N . TYR A 1 93 ? -0.112 0.505 -8.689 1.00 97.81 93 TYR A N 1
ATOM 710 C CA . TYR A 1 93 ? 0.382 1.664 -9.442 1.00 97.81 93 TYR A CA 1
ATOM 711 C C . TYR A 1 93 ? -0.581 2.130 -10.540 1.00 97.81 93 TYR A C 1
ATOM 713 O O . TYR A 1 93 ? -0.915 3.308 -10.652 1.00 97.81 93 TYR A O 1
ATOM 721 N N . TYR A 1 94 ? -1.066 1.174 -11.334 1.00 97.44 94 TYR A N 1
ATOM 722 C CA . TYR A 1 94 ? -1.940 1.442 -12.470 1.00 97.44 94 TYR A CA 1
ATOM 723 C C . TYR A 1 94 ? -3.422 1.618 -12.104 1.00 97.44 94 TYR A C 1
ATOM 725 O O . TYR A 1 94 ? -4.215 1.968 -12.968 1.00 97.44 94 TYR A O 1
ATOM 733 N N . ILE A 1 95 ? -3.809 1.404 -10.845 1.00 97.12 95 ILE A N 1
ATOM 734 C CA . ILE A 1 95 ? -5.187 1.561 -10.347 1.00 97.12 95 ILE A CA 1
ATOM 735 C C . ILE A 1 95 ? -5.347 2.956 -9.721 1.00 97.12 95 ILE A C 1
ATOM 737 O O . ILE A 1 95 ? -5.929 3.105 -8.655 1.00 97.12 95 ILE A O 1
ATOM 741 N N . GLY A 1 96 ? -4.790 3.986 -10.361 1.00 96.50 96 GLY A N 1
ATOM 742 C CA . GLY A 1 96 ? -4.978 5.387 -9.977 1.00 96.50 96 GLY A CA 1
ATOM 743 C C . GLY A 1 96 ? -6.202 5.994 -10.661 1.00 96.50 96 GLY A C 1
ATOM 744 O O . GLY A 1 96 ? -6.449 5.729 -11.842 1.00 96.50 96 GLY A O 1
ATOM 745 N N . PHE A 1 97 ? -6.965 6.823 -9.949 1.00 96.69 97 PHE A N 1
ATOM 746 C CA . PHE A 1 97 ? -8.224 7.369 -10.468 1.00 96.69 97 PHE A CA 1
ATOM 747 C C . PHE A 1 97 ? -8.091 8.753 -11.122 1.00 96.69 97 PHE A C 1
ATOM 749 O O . PHE A 1 97 ? -8.892 9.087 -11.996 1.00 96.69 97 PHE A O 1
ATOM 756 N N . ASP A 1 98 ? -7.066 9.524 -10.760 1.00 94.25 98 ASP A N 1
ATOM 757 C CA . ASP A 1 98 ? -6.876 10.907 -11.221 1.00 94.25 98 ASP A CA 1
ATOM 758 C C . ASP A 1 98 ? -6.489 10.987 -12.700 1.00 94.25 98 ASP A C 1
ATOM 760 O O . ASP A 1 98 ? -5.499 10.388 -13.112 1.00 94.25 98 ASP A O 1
ATOM 764 N N . GLY A 1 99 ? -7.259 11.722 -13.505 1.00 94.19 99 GLY A N 1
ATOM 765 C CA . GLY A 1 99 ? -7.082 11.811 -14.963 1.00 94.19 99 GLY A CA 1
ATOM 766 C C . GLY A 1 99 ? -7.815 10.717 -15.755 1.00 94.19 99 GLY A C 1
ATOM 767 O O . GLY A 1 99 ? -7.733 10.680 -16.980 1.00 94.19 99 GLY A O 1
ATOM 768 N N . LEU A 1 100 ? -8.561 9.812 -15.099 1.00 95.25 100 LEU A N 1
ATOM 769 C CA . LEU A 1 100 ? -9.398 8.831 -15.807 1.00 95.25 100 LEU A CA 1
ATOM 770 C C . LEU A 1 100 ? -10.445 9.537 -16.685 1.00 95.25 100 LEU A C 1
ATOM 772 O O . LEU A 1 100 ? -11.356 10.187 -16.166 1.00 95.25 100 LEU A O 1
ATOM 776 N N . GLY A 1 101 ? -10.359 9.319 -17.998 1.00 92.94 101 GLY A N 1
ATOM 777 C CA . GLY A 1 101 ? -11.164 9.992 -19.024 1.00 92.94 101 GLY A CA 1
ATOM 778 C C . GLY A 1 101 ? -10.301 10.697 -20.076 1.00 92.94 101 GLY A C 1
ATOM 779 O O . GLY A 1 101 ? -10.769 10.923 -21.189 1.00 92.94 101 GLY A O 1
ATOM 780 N N . GLU A 1 102 ? -9.042 10.987 -19.743 1.00 96.75 102 GLU A N 1
ATOM 781 C CA . GLU A 1 102 ? -8.005 11.381 -20.700 1.00 96.75 102 GLU A CA 1
ATOM 782 C C . GLU A 1 102 ? -7.560 10.192 -21.569 1.00 96.75 102 GLU A C 1
ATOM 784 O O . GLU A 1 102 ? -7.940 9.044 -21.320 1.00 96.75 102 GLU A O 1
ATOM 789 N N . ASP A 1 103 ? -6.739 10.453 -22.592 1.00 97.12 103 ASP A N 1
ATOM 790 C CA . ASP A 1 103 ? -6.151 9.387 -23.407 1.00 97.12 103 ASP A CA 1
ATOM 791 C C . ASP A 1 103 ? -5.265 8.476 -22.526 1.00 97.12 103 ASP A C 1
ATOM 793 O O . ASP A 1 103 ? -4.279 8.954 -21.955 1.00 97.12 103 ASP A O 1
ATOM 797 N N . PRO A 1 104 ? -5.556 7.162 -22.425 1.00 96.12 104 PRO A N 1
ATOM 798 C CA . PRO A 1 104 ? -4.827 6.249 -21.539 1.00 96.12 104 PRO A CA 1
ATOM 799 C C . PRO A 1 104 ? -3.313 6.181 -21.773 1.00 96.12 104 PRO A C 1
ATOM 801 O O . PRO A 1 104 ? -2.560 5.820 -20.858 1.00 96.12 104 PRO A O 1
ATOM 804 N N . VAL A 1 105 ? -2.873 6.476 -23.002 1.00 96.38 105 VAL A N 1
ATOM 805 C CA . VAL A 1 105 ? -1.478 6.409 -23.445 1.00 96.38 105 VAL A CA 1
ATOM 806 C C . VAL A 1 105 ? -0.700 7.643 -23.002 1.00 96.38 105 VAL A C 1
ATOM 808 O O . VAL A 1 105 ? 0.462 7.513 -22.624 1.00 96.38 105 VAL A O 1
ATOM 811 N N . THR A 1 106 ? -1.322 8.823 -23.032 1.00 96.19 106 THR A N 1
ATOM 812 C CA . THR A 1 106 ? -0.653 10.090 -22.689 1.00 96.19 106 THR A CA 1
ATOM 813 C C . THR A 1 106 ? -0.971 10.591 -21.289 1.00 96.19 106 THR A C 1
ATOM 815 O O . THR A 1 106 ? -0.272 11.479 -20.809 1.00 96.19 106 THR A O 1
ATOM 818 N N . ARG A 1 107 ? -2.004 10.046 -20.637 1.00 95.25 107 ARG A N 1
ATOM 819 C CA . ARG A 1 107 ? -2.406 10.426 -19.283 1.00 95.25 107 ARG A CA 1
ATOM 820 C C . ARG A 1 107 ? -1.234 10.333 -18.314 1.00 95.25 107 ARG A C 1
ATOM 822 O O . ARG A 1 107 ? -0.572 9.293 -18.190 1.00 95.25 107 ARG A O 1
ATOM 829 N N . GLU A 1 108 ? -1.042 11.416 -17.577 1.00 94.00 108 GLU A N 1
ATOM 830 C CA . GLU A 1 108 ? 0.009 11.522 -16.581 1.00 94.00 108 GLU A CA 1
ATOM 831 C C . GLU A 1 108 ? -0.335 10.688 -15.338 1.00 94.00 108 GLU A C 1
ATOM 833 O O . GLU A 1 108 ? -1.478 10.624 -14.882 1.00 94.00 108 GLU A O 1
ATOM 838 N N . ARG A 1 109 ? 0.666 9.998 -14.791 1.00 94.44 109 ARG A N 1
ATOM 839 C CA . ARG A 1 109 ? 0.548 9.222 -13.552 1.00 94.44 109 ARG A CA 1
ATOM 840 C C . ARG A 1 109 ? 1.633 9.691 -12.605 1.00 94.44 109 ARG A C 1
ATOM 842 O O . ARG A 1 109 ? 2.746 9.975 -13.042 1.00 94.44 109 ARG A O 1
ATOM 849 N N . ILE A 1 110 ? 1.328 9.716 -11.308 1.00 95.69 110 ILE A N 1
ATOM 850 C CA . ILE A 1 110 ? 2.319 10.066 -10.286 1.00 95.69 110 ILE A CA 1
ATOM 851 C C . ILE A 1 110 ? 3.537 9.146 -10.470 1.00 95.69 110 ILE A C 1
ATOM 853 O O . ILE A 1 110 ? 3.372 7.921 -10.486 1.00 95.69 110 ILE A O 1
ATOM 857 N N . PRO A 1 111 ? 4.757 9.685 -10.620 1.00 96.81 111 PRO A N 1
ATOM 858 C CA . PRO A 1 111 ? 5.930 8.866 -10.877 1.00 96.81 111 PRO A CA 1
ATOM 859 C C . PRO A 1 111 ? 6.222 7.945 -9.685 1.00 96.81 111 PRO A C 1
ATOM 861 O O . PRO A 1 111 ? 5.960 8.273 -8.522 1.00 96.81 111 PRO A O 1
ATOM 864 N N . SER A 1 112 ? 6.731 6.751 -9.973 1.00 97.56 112 SER A N 1
ATOM 865 C CA . SER A 1 112 ? 7.248 5.833 -8.955 1.00 97.56 112 SER A CA 1
ATOM 866 C C . SER A 1 112 ? 8.552 6.354 -8.352 1.00 97.56 112 SER A C 1
ATOM 868 O O . SER A 1 112 ? 9.211 7.213 -8.940 1.00 97.56 112 SER A O 1
ATOM 870 N N . TYR A 1 113 ? 8.977 5.809 -7.210 1.00 98.12 113 TYR A N 1
ATOM 871 C CA . TYR A 1 113 ? 10.327 6.064 -6.698 1.00 98.12 113 TYR A CA 1
ATOM 872 C C . TYR A 1 113 ? 11.386 5.695 -7.736 1.00 98.12 113 TYR A C 1
ATOM 874 O O . TYR A 1 113 ? 12.351 6.431 -7.907 1.00 98.12 113 TYR A O 1
ATOM 882 N N . PHE A 1 114 ? 11.184 4.593 -8.465 1.00 96.69 114 PHE A N 1
ATOM 883 C CA . PHE A 1 114 ? 12.114 4.159 -9.504 1.00 96.69 114 PHE A CA 1
ATOM 884 C C . PHE A 1 114 ? 12.188 5.154 -10.677 1.00 96.69 114 PHE A C 1
ATOM 886 O O . PHE A 1 114 ? 13.273 5.446 -11.180 1.00 96.69 114 PHE A O 1
ATOM 893 N N . ALA A 1 115 ? 11.049 5.716 -11.100 1.00 96.38 115 ALA A N 1
ATOM 894 C CA . ALA A 1 115 ? 11.015 6.753 -12.132 1.00 96.38 115 ALA A CA 1
ATOM 895 C C . ALA A 1 115 ? 11.693 8.051 -11.660 1.00 96.38 115 ALA A C 1
ATOM 897 O O . ALA A 1 115 ? 12.515 8.600 -12.390 1.00 96.38 115 ALA A O 1
ATOM 898 N N . LEU A 1 116 ? 11.416 8.481 -10.424 1.00 96.88 116 LEU A N 1
ATOM 899 C CA . LEU A 1 116 ? 12.034 9.662 -9.811 1.00 96.88 116 LEU A CA 1
ATOM 900 C C . LEU A 1 116 ? 13.546 9.497 -9.598 1.00 96.88 116 LEU A C 1
ATOM 902 O O . LEU A 1 116 ? 14.301 10.450 -9.775 1.00 96.88 116 LEU A O 1
ATOM 906 N N . GLU A 1 117 ? 14.014 8.298 -9.237 1.00 95.50 117 GLU A N 1
ATOM 907 C CA . GLU A 1 117 ? 15.449 8.014 -9.144 1.00 95.50 117 GLU A CA 1
ATOM 908 C C . GLU A 1 117 ? 16.125 8.205 -10.502 1.00 95.50 117 GLU A C 1
ATOM 910 O O . GLU A 1 117 ? 17.163 8.859 -10.574 1.00 95.50 117 GLU A O 1
ATOM 915 N N . ARG A 1 118 ? 15.499 7.709 -11.576 1.00 93.50 118 ARG A N 1
ATOM 916 C CA . ARG A 1 118 ? 15.991 7.880 -12.946 1.00 93.50 118 ARG A CA 1
ATOM 917 C C . ARG A 1 118 ? 16.016 9.343 -13.391 1.00 93.50 118 ARG A C 1
ATOM 919 O O . ARG A 1 118 ? 16.975 9.741 -14.038 1.00 93.50 118 ARG A O 1
ATOM 926 N N . GLU A 1 119 ? 15.000 10.135 -13.051 1.00 93.94 119 GLU A N 1
ATOM 927 C CA . GLU A 1 119 ? 14.961 11.576 -13.363 1.00 93.94 119 GLU A CA 1
ATOM 928 C C . GLU A 1 119 ? 16.123 12.352 -12.732 1.00 93.94 119 GLU A C 1
ATOM 930 O O . GLU A 1 119 ? 16.584 13.338 -13.295 1.00 93.94 119 GLU A O 1
ATOM 935 N N . GLN A 1 120 ? 16.609 11.904 -11.573 1.00 92.06 120 GLN A N 1
ATOM 936 C CA . GLN A 1 120 ? 17.671 12.572 -10.819 1.00 92.06 120 GLN A CA 1
ATOM 937 C C . GLN A 1 120 ? 19.020 11.838 -10.908 1.00 92.06 120 GLN A C 1
ATOM 939 O O . GLN A 1 120 ? 19.929 12.092 -10.114 1.00 92.06 120 GLN A O 1
ATOM 944 N N . ALA A 1 121 ? 19.154 10.902 -11.849 1.00 90.81 121 ALA A N 1
ATOM 945 C CA . ALA A 1 121 ? 20.314 10.026 -11.936 1.00 90.81 121 ALA A CA 1
ATOM 946 C C . ALA A 1 121 ? 21.606 10.758 -12.319 1.00 90.81 121 ALA A C 1
ATOM 948 O O . ALA A 1 121 ? 22.676 10.355 -11.867 1.00 90.81 121 ALA A O 1
ATOM 949 N N . ASP A 1 122 ? 21.517 11.834 -13.102 1.00 93.00 122 ASP A N 1
ATOM 950 C CA . ASP A 1 122 ? 22.690 12.628 -13.490 1.00 93.00 122 ASP A CA 1
ATOM 951 C C . ASP A 1 122 ? 23.349 13.310 -12.280 1.00 93.00 122 ASP A C 1
ATOM 953 O O . ASP A 1 122 ? 24.563 13.503 -12.254 1.00 93.00 122 ASP A O 1
ATOM 957 N N . GLU A 1 123 ? 22.560 13.638 -11.254 1.00 91.81 123 GLU A N 1
ATOM 958 C CA . GLU A 1 123 ? 23.031 14.314 -10.042 1.00 91.81 123 GLU A CA 1
ATOM 959 C C . GLU A 1 123 ? 23.404 13.324 -8.927 1.00 91.81 123 GLU A C 1
ATOM 961 O O . GLU A 1 123 ? 24.415 13.504 -8.249 1.00 91.81 123 GLU A O 1
ATOM 966 N N . TYR A 1 124 ? 22.611 12.263 -8.736 1.00 90.19 124 TYR A N 1
ATOM 967 C CA . TYR A 1 124 ? 22.734 11.375 -7.569 1.00 90.19 124 TYR A CA 1
ATOM 968 C C . TYR A 1 124 ? 23.073 9.917 -7.901 1.00 90.19 124 TYR A C 1
ATOM 970 O O . TYR A 1 124 ? 23.285 9.116 -6.988 1.00 90.19 124 TYR A O 1
ATOM 978 N N . GLY A 1 125 ? 23.113 9.547 -9.180 1.00 90.25 125 GLY A N 1
ATOM 979 C CA . GLY A 1 125 ? 23.266 8.163 -9.620 1.00 90.25 125 GLY A CA 1
ATOM 980 C C . GLY A 1 125 ? 22.052 7.274 -9.317 1.00 90.25 125 GLY A C 1
ATOM 981 O O . GLY A 1 125 ? 20.956 7.741 -9.005 1.00 90.25 125 GLY A O 1
ATOM 982 N N . TYR A 1 126 ? 22.274 5.961 -9.415 1.00 90.19 126 TYR A N 1
ATOM 983 C CA . TYR A 1 126 ? 21.294 4.905 -9.140 1.00 90.19 126 TYR A CA 1
ATOM 984 C C . TYR A 1 126 ? 21.762 4.036 -7.971 1.00 90.19 126 TYR A C 1
ATOM 986 O O . TYR A 1 126 ? 22.966 3.859 -7.779 1.00 90.19 126 TYR A O 1
ATOM 994 N N . GLY A 1 127 ? 20.837 3.396 -7.255 1.00 92.06 127 GLY A N 1
ATOM 995 C CA . GLY A 1 127 ? 21.208 2.392 -6.249 1.00 92.06 127 GLY A CA 1
ATOM 996 C C . GLY A 1 127 ? 20.258 2.256 -5.067 1.00 92.06 127 GLY A C 1
ATOM 997 O O . GLY A 1 127 ? 20.449 1.365 -4.241 1.00 92.06 127 GLY A O 1
ATOM 998 N N . TYR A 1 128 ? 19.259 3.126 -4.976 1.00 95.06 128 TYR A N 1
ATOM 999 C CA . TYR A 1 128 ? 18.458 3.339 -3.780 1.00 95.06 128 TYR A CA 1
ATOM 1000 C C . TYR A 1 128 ? 17.030 2.835 -3.917 1.00 95.06 128 TYR A C 1
ATOM 1002 O O . TYR A 1 128 ? 16.342 2.791 -2.905 1.00 95.06 128 TYR A O 1
ATOM 1010 N N . VAL A 1 129 ? 16.571 2.427 -5.105 1.00 97.94 129 VAL A N 1
ATOM 1011 C CA . VAL A 1 129 ? 15.204 1.921 -5.287 1.00 97.94 129 VAL A CA 1
ATOM 1012 C C . VAL A 1 129 ? 15.188 0.503 -5.853 1.00 97.94 129 VAL A C 1
ATOM 1014 O O . VAL A 1 129 ? 15.747 0.215 -6.910 1.00 97.94 129 VAL A O 1
ATOM 1017 N N . LEU A 1 130 ? 14.491 -0.389 -5.153 1.00 98.00 130 LEU A N 1
ATOM 1018 C CA . LEU A 1 130 ? 14.108 -1.722 -5.601 1.00 98.00 130 LEU A CA 1
ATOM 1019 C C . LEU A 1 130 ? 12.581 -1.768 -5.709 1.00 98.00 130 LEU A C 1
ATOM 1021 O O . LEU A 1 130 ? 11.887 -1.747 -4.694 1.00 98.00 130 LEU A O 1
ATOM 1025 N N . ARG A 1 131 ? 12.065 -1.823 -6.937 1.00 98.19 131 ARG A N 1
ATOM 1026 C CA . ARG A 1 131 ? 10.632 -1.804 -7.242 1.00 98.19 131 ARG A CA 1
ATOM 1027 C C . ARG A 1 131 ? 10.101 -3.206 -7.508 1.00 98.19 131 ARG A C 1
ATOM 1029 O O . ARG A 1 131 ? 10.640 -3.920 -8.354 1.00 98.19 131 ARG A O 1
ATOM 1036 N N . PHE A 1 132 ? 9.012 -3.567 -6.841 1.00 98.06 132 PHE A N 1
ATOM 1037 C CA . PHE A 1 132 ? 8.275 -4.810 -7.027 1.00 98.06 132 PHE A CA 1
ATOM 1038 C C . PHE A 1 132 ? 6.981 -4.554 -7.796 1.00 98.06 132 PHE A C 1
ATOM 1040 O O . PHE A 1 132 ? 6.197 -3.673 -7.450 1.00 98.06 132 PHE A O 1
ATOM 1047 N N . GLU A 1 133 ? 6.759 -5.361 -8.829 1.00 97.88 133 GLU A N 1
ATOM 1048 C CA . GLU A 1 133 ? 5.604 -5.291 -9.718 1.00 97.88 133 GLU A CA 1
ATOM 1049 C C . GLU A 1 133 ? 4.864 -6.627 -9.744 1.00 97.88 133 GLU A C 1
ATOM 1051 O O . GLU A 1 133 ? 5.457 -7.708 -9.633 1.00 97.88 133 GLU A O 1
ATOM 1056 N N . SER A 1 134 ? 3.545 -6.572 -9.930 1.00 96.94 134 SER A N 1
ATOM 1057 C CA . SER A 1 134 ? 2.717 -7.775 -9.986 1.00 96.94 134 SER A CA 1
ATOM 1058 C C . SER A 1 134 ? 1.571 -7.654 -10.978 1.00 96.94 134 SER A C 1
ATOM 1060 O O . SER A 1 134 ? 0.807 -6.695 -10.961 1.00 96.94 134 SER A O 1
ATOM 1062 N N . PHE A 1 135 ? 1.343 -8.718 -11.750 1.00 97.50 135 PHE A N 1
ATOM 1063 C CA . PHE A 1 135 ? 0.159 -8.833 -12.606 1.00 97.50 135 PHE A CA 1
ATOM 1064 C C . PHE A 1 135 ? -1.118 -9.165 -11.815 1.00 97.50 135 PHE A C 1
ATOM 1066 O O . PHE A 1 135 ? -2.206 -9.245 -12.385 1.00 97.50 135 PHE A O 1
ATOM 1073 N N . SER A 1 136 ? -1.017 -9.344 -10.492 1.00 96.75 136 SER A N 1
ATOM 1074 C CA . SER A 1 136 ? -2.111 -9.851 -9.658 1.00 96.75 136 SER A CA 1
ATOM 1075 C C . SER A 1 136 ? -3.347 -8.953 -9.633 1.00 96.75 136 SER A C 1
ATOM 1077 O O . SER A 1 136 ? -4.454 -9.453 -9.450 1.00 96.75 136 SER A O 1
ATOM 1079 N N . LYS A 1 137 ? -3.160 -7.635 -9.754 1.00 95.81 137 LYS A N 1
ATOM 1080 C CA . LYS A 1 137 ? -4.233 -6.638 -9.587 1.00 95.81 137 LYS A CA 1
ATOM 1081 C C . LYS A 1 137 ? -4.703 -6.022 -10.899 1.00 95.81 137 LYS A C 1
ATOM 1083 O O . LYS A 1 137 ? -5.788 -5.456 -10.942 1.00 95.81 137 LYS A O 1
ATOM 1088 N N . ILE A 1 138 ? -3.912 -6.197 -11.954 1.00 96.12 138 ILE A N 1
ATOM 1089 C CA . ILE A 1 138 ? -4.180 -5.667 -13.293 1.00 96.12 138 ILE A CA 1
ATOM 1090 C C . ILE A 1 138 ? -4.541 -6.753 -14.312 1.00 96.12 138 ILE A C 1
ATOM 1092 O O . ILE A 1 138 ? -5.092 -6.436 -15.358 1.00 96.12 138 ILE A O 1
ATOM 1096 N N . MET A 1 139 ? -4.262 -8.029 -14.028 1.00 95.88 139 MET A N 1
ATOM 1097 C CA . MET A 1 139 ? -4.674 -9.161 -14.865 1.00 95.88 139 MET A CA 1
ATOM 1098 C C . MET A 1 139 ? -5.363 -10.239 -14.026 1.00 95.88 139 MET A C 1
ATOM 1100 O O . MET A 1 139 ? -6.572 -10.416 -14.125 1.00 95.88 139 MET A O 1
ATOM 1104 N N . SER A 1 140 ? -4.612 -10.970 -13.196 1.00 95.31 140 SER A N 1
ATOM 1105 C CA . SER A 1 140 ? -5.171 -12.006 -12.323 1.00 95.31 140 SER A CA 1
ATOM 1106 C C . SER A 1 140 ? -4.181 -12.444 -11.248 1.00 95.31 140 SER A C 1
ATOM 1108 O O . SER A 1 140 ? -3.042 -12.813 -11.538 1.00 95.31 140 SER A O 1
ATOM 1110 N N . ALA A 1 141 ? -4.637 -12.491 -9.994 1.00 94.19 141 ALA A N 1
ATOM 1111 C CA . ALA A 1 141 ? -3.852 -13.008 -8.871 1.00 94.19 141 ALA A CA 1
ATOM 1112 C C . ALA A 1 141 ? -3.489 -14.496 -9.030 1.00 94.19 141 ALA A C 1
ATOM 1114 O O . ALA A 1 141 ? -2.436 -14.921 -8.546 1.00 94.19 141 ALA A O 1
ATOM 1115 N N . GLY A 1 142 ? -4.315 -15.266 -9.748 1.00 95.81 142 GLY A N 1
ATOM 1116 C CA . GLY A 1 142 ? -4.098 -16.691 -10.014 1.00 95.81 142 GLY A CA 1
ATOM 1117 C C . GLY A 1 142 ? -2.907 -16.978 -10.933 1.00 95.81 142 GLY A C 1
ATOM 1118 O O . GLY A 1 142 ? -2.391 -18.089 -10.922 1.00 95.81 142 GLY A O 1
ATOM 1119 N N . MET A 1 143 ? -2.412 -15.977 -11.672 1.00 95.50 143 MET A N 1
ATOM 1120 C CA . MET A 1 143 ? -1.230 -16.127 -12.532 1.00 95.50 143 MET A CA 1
ATOM 1121 C C . MET A 1 143 ? 0.063 -16.341 -11.737 1.00 95.50 143 MET A C 1
ATOM 1123 O O . MET A 1 143 ? 1.018 -16.899 -12.269 1.00 95.50 143 MET A O 1
ATOM 1127 N N . ARG A 1 144 ? 0.116 -15.884 -10.475 1.00 96.44 144 ARG A N 1
ATOM 1128 C CA . ARG A 1 144 ? 1.328 -15.938 -9.634 1.00 96.44 144 ARG A CA 1
ATOM 1129 C C . ARG A 1 144 ? 2.575 -15.372 -10.336 1.00 96.44 144 ARG A C 1
ATOM 1131 O O . ARG A 1 144 ? 3.674 -15.891 -10.168 1.00 96.44 144 ARG A O 1
ATOM 1138 N N . LEU A 1 145 ? 2.397 -14.303 -11.117 1.00 97.62 145 LEU A N 1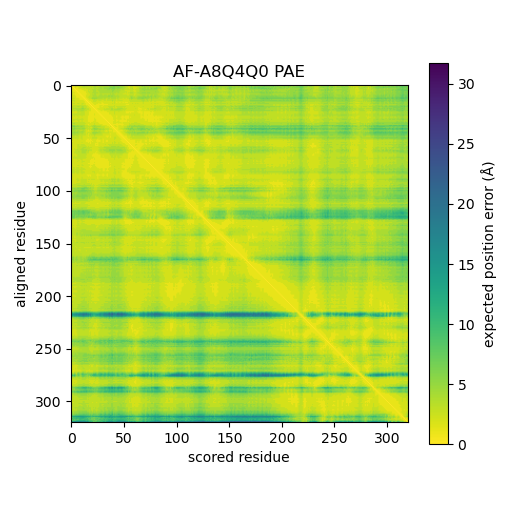
ATOM 1139 C CA . LEU A 1 145 ? 3.447 -13.687 -11.926 1.00 97.62 145 LEU A CA 1
ATOM 1140 C C . LEU A 1 145 ? 3.675 -12.223 -11.524 1.00 97.62 145 LEU A C 1
ATOM 1142 O O . LEU A 1 145 ? 2.733 -11.460 -11.291 1.00 97.62 145 LEU A O 1
ATOM 1146 N N . GLY A 1 146 ? 4.943 -11.837 -11.470 1.00 96.88 146 GLY A N 1
ATOM 1147 C CA . GLY A 1 146 ? 5.418 -10.486 -11.192 1.00 96.88 146 GLY A CA 1
ATOM 1148 C C . GLY A 1 146 ? 6.879 -10.351 -11.607 1.00 96.88 146 GLY A C 1
ATOM 1149 O O . GLY A 1 146 ? 7.462 -11.300 -12.137 1.00 96.88 146 GLY A O 1
ATOM 1150 N N . TYR A 1 147 ? 7.462 -9.182 -11.380 1.00 97.19 147 TYR A N 1
ATOM 1151 C CA . TYR A 1 147 ? 8.871 -8.917 -11.658 1.00 97.19 147 TYR A CA 1
ATOM 1152 C C . TYR A 1 147 ? 9.423 -7.868 -10.690 1.00 97.19 147 TYR A C 1
ATOM 1154 O O . TYR A 1 147 ? 8.677 -7.196 -9.982 1.00 97.19 147 TYR A O 1
ATOM 1162 N N . VAL A 1 148 ? 10.747 -7.755 -10.643 1.00 97.38 148 VAL A N 1
ATOM 1163 C CA . VAL A 1 148 ? 11.459 -6.782 -9.812 1.00 97.38 148 VAL A CA 1
ATOM 1164 C C . VAL A 1 148 ? 12.400 -5.965 -10.690 1.00 97.38 148 VAL A C 1
ATOM 1166 O O . VAL A 1 148 ? 13.010 -6.502 -11.616 1.00 97.38 148 VAL A O 1
ATOM 1169 N N . VAL A 1 149 ? 12.516 -4.672 -10.404 1.00 96.50 149 VAL A N 1
ATOM 1170 C CA . VAL A 1 149 ? 13.416 -3.744 -11.097 1.00 96.50 149 VAL A CA 1
ATOM 1171 C C . VAL A 1 149 ? 14.276 -3.035 -10.057 1.00 96.50 149 VAL A C 1
ATOM 1173 O O . VAL A 1 149 ? 13.770 -2.598 -9.028 1.00 96.50 149 VAL A O 1
ATOM 1176 N N . GLY A 1 150 ? 15.583 -2.934 -10.291 1.00 95.88 150 GLY A N 1
ATOM 1177 C CA . GLY A 1 150 ? 16.488 -2.279 -9.350 1.00 95.88 150 GLY A CA 1
ATOM 1178 C C . GLY A 1 150 ? 17.966 -2.525 -9.656 1.00 95.88 150 GLY A C 1
ATOM 1179 O O . GLY A 1 150 ? 18.305 -2.990 -10.750 1.00 95.88 150 GLY A O 1
ATOM 1180 N N . PRO A 1 151 ? 18.862 -2.239 -8.694 1.00 93.94 151 PRO A N 1
ATOM 1181 C CA . PRO A 1 151 ? 20.303 -2.333 -8.886 1.00 93.94 151 PRO A CA 1
ATOM 1182 C C . PRO A 1 151 ? 20.749 -3.749 -9.253 1.00 93.94 151 PRO A C 1
ATOM 1184 O O . PRO A 1 151 ? 20.402 -4.722 -8.579 1.00 93.94 151 PRO A O 1
ATOM 1187 N N . LYS A 1 152 ? 21.586 -3.863 -10.293 1.00 95.12 152 LYS A N 1
ATOM 1188 C CA . LYS A 1 152 ? 22.055 -5.151 -10.832 1.00 95.12 152 LYS A CA 1
ATOM 1189 C C . LYS A 1 152 ? 22.590 -6.121 -9.762 1.00 95.12 152 LYS A C 1
ATOM 1191 O O . LYS A 1 152 ? 22.207 -7.289 -9.834 1.00 95.12 152 LYS A O 1
ATOM 1196 N N . PRO A 1 153 ? 23.415 -5.713 -8.773 1.00 96.12 153 PRO A N 1
ATOM 1197 C CA . PRO A 1 153 ? 23.893 -6.632 -7.735 1.00 96.12 153 PRO A CA 1
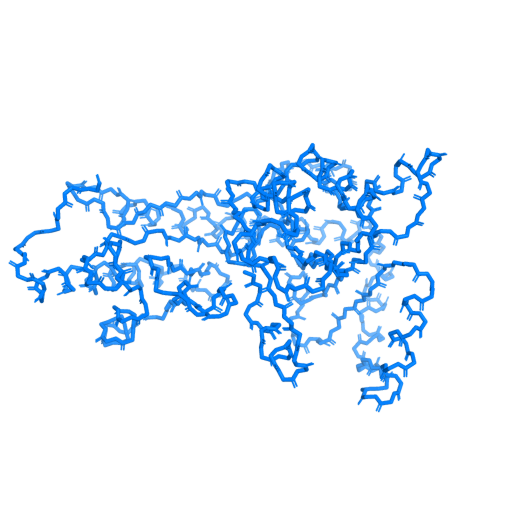ATOM 1198 C C . PRO A 1 153 ? 22.758 -7.249 -6.906 1.00 96.12 153 PRO A C 1
ATOM 1200 O O . PRO A 1 153 ? 22.771 -8.449 -6.643 1.00 96.12 153 PRO A O 1
ATOM 1203 N N . ILE A 1 154 ? 21.743 -6.452 -6.558 1.00 96.44 154 ILE A N 1
ATOM 1204 C CA . ILE A 1 154 ? 20.582 -6.900 -5.778 1.00 96.44 154 ILE A CA 1
ATOM 1205 C C . ILE A 1 154 ? 19.712 -7.835 -6.621 1.00 96.44 154 ILE A C 1
ATOM 1207 O O . ILE A 1 154 ? 19.374 -8.928 -6.175 1.00 96.44 154 ILE A O 1
ATOM 1211 N N . VAL A 1 155 ? 19.406 -7.454 -7.866 1.00 97.62 155 VAL A N 1
ATOM 1212 C CA . VAL A 1 155 ? 18.621 -8.298 -8.783 1.00 97.62 155 VAL A CA 1
ATOM 1213 C C . VAL A 1 155 ? 19.334 -9.629 -9.044 1.00 97.62 155 VAL A C 1
ATOM 1215 O O . VAL A 1 155 ? 18.696 -10.676 -9.041 1.00 97.62 155 VAL A O 1
ATOM 1218 N N . THR A 1 156 ? 20.662 -9.620 -9.185 1.00 97.62 156 THR A N 1
ATOM 1219 C CA . THR A 1 156 ? 21.466 -10.844 -9.365 1.00 97.62 156 THR A CA 1
ATOM 1220 C C . THR A 1 156 ? 21.366 -11.761 -8.144 1.00 97.62 156 THR A C 1
ATOM 1222 O O . THR A 1 156 ? 21.187 -12.968 -8.298 1.00 97.62 156 THR A O 1
ATOM 1225 N N . ALA A 1 157 ? 21.416 -11.201 -6.930 1.00 97.12 157 ALA A N 1
ATOM 1226 C CA . ALA A 1 157 ? 21.226 -11.966 -5.700 1.00 97.12 157 ALA A CA 1
ATOM 1227 C C . ALA A 1 157 ? 19.809 -12.562 -5.602 1.00 97.12 157 ALA A C 1
ATOM 1229 O O . ALA A 1 157 ? 19.661 -13.728 -5.236 1.00 97.12 157 ALA A O 1
ATOM 1230 N N . ILE A 1 158 ? 18.775 -11.805 -5.993 1.00 97.00 158 ILE A N 1
ATOM 1231 C CA . ILE A 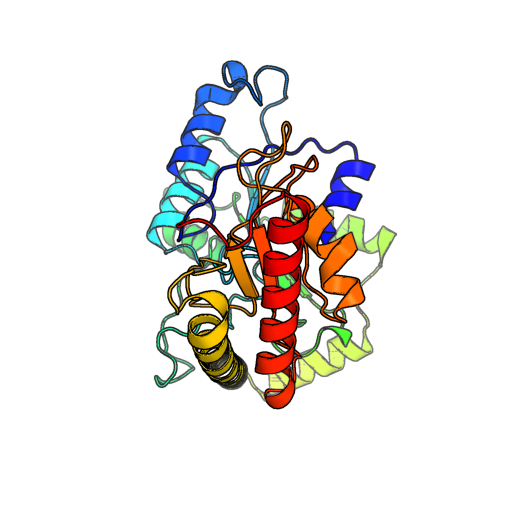1 158 ? 17.388 -12.298 -6.051 1.00 97.00 158 ILE A CA 1
ATOM 1232 C C . ILE A 1 158 ? 17.264 -13.449 -7.053 1.00 97.00 158 ILE A C 1
ATOM 1234 O O . ILE A 1 158 ? 16.643 -14.459 -6.732 1.00 97.00 158 ILE A O 1
ATOM 1238 N N . VAL A 1 159 ? 17.872 -13.342 -8.237 1.00 97.06 159 VAL A N 1
ATOM 1239 C CA . VAL A 1 159 ? 17.873 -14.421 -9.240 1.00 97.06 159 VAL A CA 1
ATOM 1240 C C . VAL A 1 159 ? 18.544 -15.680 -8.687 1.00 97.06 159 VAL A C 1
ATOM 1242 O O . VAL A 1 159 ? 17.969 -16.762 -8.785 1.00 97.06 159 VAL A O 1
ATOM 1245 N N . ALA A 1 160 ? 19.711 -15.547 -8.049 1.00 97.31 160 ALA A N 1
ATOM 1246 C CA . ALA A 1 160 ? 20.416 -16.677 -7.444 1.00 97.31 160 ALA A CA 1
ATOM 1247 C C . ALA A 1 160 ? 19.592 -17.353 -6.332 1.00 97.31 160 ALA A C 1
ATOM 1249 O O . ALA A 1 160 ? 19.509 -18.578 -6.284 1.00 97.31 160 ALA A O 1
ATOM 1250 N N . TYR A 1 161 ? 18.932 -16.567 -5.474 1.00 96.06 161 TYR A N 1
ATOM 1251 C CA . TYR A 1 161 ? 18.029 -17.091 -4.445 1.00 96.06 161 TYR A CA 1
ATOM 1252 C C . TYR A 1 161 ? 16.771 -17.738 -5.041 1.00 96.06 161 TYR A C 1
ATOM 1254 O O . TYR A 1 161 ? 16.297 -18.768 -4.564 1.00 96.06 161 TYR A O 1
ATOM 1262 N N . THR A 1 162 ? 16.218 -17.156 -6.107 1.00 95.75 162 THR A N 1
ATOM 1263 C CA . THR A 1 162 ? 15.043 -17.701 -6.800 1.00 95.75 162 THR A CA 1
ATOM 1264 C C . THR A 1 162 ? 15.372 -19.065 -7.400 1.00 95.75 162 THR A C 1
ATOM 1266 O O . THR A 1 162 ? 14.600 -20.001 -7.208 1.00 95.75 162 THR A O 1
ATOM 1269 N N . ALA A 1 163 ? 16.549 -19.215 -8.017 1.00 95.56 163 ALA A N 1
ATOM 1270 C CA . ALA A 1 163 ? 17.009 -20.463 -8.626 1.00 95.56 163 ALA A CA 1
ATOM 1271 C C . ALA A 1 163 ? 17.062 -21.653 -7.649 1.00 95.56 163 ALA A C 1
ATOM 1273 O O . ALA A 1 163 ? 16.866 -22.790 -8.071 1.00 95.56 163 ALA A O 1
ATOM 1274 N N . THR A 1 164 ? 17.294 -21.405 -6.355 1.00 96.12 164 THR A N 1
ATOM 1275 C CA . THR A 1 164 ? 17.368 -22.451 -5.319 1.00 96.12 164 THR A CA 1
ATOM 1276 C C . THR A 1 164 ? 16.087 -22.618 -4.503 1.00 96.12 164 THR A C 1
ATOM 1278 O O . THR A 1 164 ? 15.975 -23.583 -3.751 1.00 96.12 164 THR A O 1
ATOM 1281 N N . SER A 1 165 ? 15.118 -21.708 -4.636 1.00 93.50 165 SER A N 1
ATOM 1282 C CA . SER A 1 165 ? 13.862 -21.731 -3.875 1.00 93.50 165 SER A CA 1
ATOM 1283 C C . SER A 1 165 ? 12.664 -22.149 -4.725 1.00 93.50 165 SER A C 1
ATOM 1285 O O . SER A 1 165 ? 12.000 -23.133 -4.419 1.00 93.50 165 SER A O 1
ATOM 1287 N N . SER A 1 166 ? 12.382 -21.408 -5.799 1.00 94.00 166 SER A N 1
ATOM 1288 C CA . SER A 1 166 ? 11.201 -21.600 -6.658 1.00 94.00 166 SER A CA 1
ATOM 1289 C C . SER A 1 166 ? 11.538 -21.773 -8.138 1.00 94.00 166 SER A C 1
ATOM 1291 O O . SER A 1 166 ? 10.644 -22.021 -8.942 1.00 94.00 166 SER A O 1
ATOM 1293 N N . ILE A 1 167 ? 12.825 -21.694 -8.490 1.00 94.62 167 ILE A N 1
ATOM 1294 C CA . ILE A 1 167 ? 13.400 -21.773 -9.836 1.00 94.62 167 ILE A CA 1
ATOM 1295 C C . ILE A 1 167 ? 12.947 -20.606 -10.726 1.00 94.62 167 ILE A C 1
ATOM 1297 O O . ILE A 1 167 ? 13.758 -19.750 -11.072 1.00 94.62 167 ILE A O 1
ATOM 1301 N N . HIS A 1 168 ? 11.663 -20.549 -11.080 1.00 94.38 168 HIS A N 1
ATOM 1302 C CA . HIS A 1 168 ? 11.021 -19.455 -11.809 1.00 94.38 168 HIS A CA 1
ATOM 1303 C C . HIS A 1 168 ? 9.484 -19.553 -11.710 1.00 94.38 168 HIS A C 1
ATOM 1305 O O . HIS A 1 168 ? 8.927 -20.583 -11.334 1.00 94.38 168 HIS A O 1
ATOM 1311 N N . ALA A 1 169 ? 8.767 -18.500 -12.118 1.00 95.56 169 ALA A N 1
ATOM 1312 C CA . ALA A 1 169 ? 7.304 -18.534 -12.242 1.00 95.56 169 ALA A CA 1
ATOM 1313 C C . ALA A 1 169 ? 6.831 -19.545 -13.311 1.00 95.56 169 ALA A C 1
ATOM 1315 O O . ALA A 1 169 ? 7.586 -19.901 -14.210 1.00 95.56 169 ALA A O 1
ATOM 1316 N N . SER A 1 170 ? 5.571 -19.982 -13.275 1.00 96.81 170 SER A N 1
ATOM 1317 C CA . SER A 1 170 ? 5.023 -20.977 -14.219 1.00 96.81 170 SER A CA 1
ATOM 1318 C C . SER A 1 170 ? 5.263 -20.617 -15.699 1.00 96.81 170 SER A C 1
ATOM 1320 O O . SER A 1 170 ? 4.785 -19.584 -16.170 1.00 96.81 170 SER A O 1
ATOM 1322 N N . SER A 1 171 ? 5.975 -21.468 -16.453 1.00 97.38 171 SER A N 1
ATOM 1323 C CA . SER A 1 171 ? 6.329 -21.200 -17.859 1.00 97.38 171 SER A CA 1
ATOM 1324 C C . SER A 1 171 ? 5.115 -21.050 -18.787 1.00 97.38 171 SER A C 1
ATOM 1326 O O . SER A 1 171 ? 5.110 -20.099 -19.567 1.00 97.38 171 SER A O 1
ATOM 1328 N N . PRO A 1 172 ? 4.053 -21.884 -18.705 1.00 97.88 172 PRO A N 1
ATOM 1329 C CA . PRO A 1 172 ? 2.834 -21.653 -19.484 1.00 97.88 172 PRO A CA 1
ATOM 1330 C C . PRO A 1 172 ? 2.215 -20.274 -19.229 1.00 97.88 172 PRO A C 1
ATOM 1332 O O . PRO A 1 172 ? 1.814 -19.595 -20.171 1.00 97.88 172 PRO A O 1
ATOM 1335 N N . ILE A 1 173 ? 2.198 -19.820 -17.970 1.00 97.88 173 ILE A N 1
ATOM 1336 C CA . ILE A 1 173 ? 1.691 -18.487 -17.623 1.00 97.88 173 ILE A CA 1
ATOM 1337 C C . ILE A 1 173 ? 2.595 -17.390 -18.191 1.00 97.88 173 ILE A C 1
ATOM 1339 O O . ILE A 1 173 ? 2.083 -16.420 -18.746 1.00 97.88 173 ILE A O 1
ATOM 1343 N N . GLN A 1 174 ? 3.921 -17.553 -18.118 1.00 97.88 174 GLN A N 1
ATOM 1344 C CA . GLN A 1 174 ? 4.861 -16.620 -18.745 1.00 97.88 174 GLN A CA 1
ATOM 1345 C C . GLN A 1 174 ? 4.618 -16.502 -20.257 1.00 97.88 174 GLN A C 1
ATOM 1347 O O . GLN A 1 174 ? 4.598 -15.392 -20.779 1.00 97.88 174 GLN A O 1
ATOM 1352 N N . VAL A 1 175 ? 4.382 -17.619 -20.955 1.00 98.25 175 VAL A N 1
ATOM 1353 C CA . VAL A 1 175 ? 4.084 -17.632 -22.398 1.00 98.25 175 VAL A CA 1
ATOM 1354 C C . VAL A 1 175 ? 2.772 -16.904 -22.694 1.00 98.25 175 VAL A C 1
ATOM 1356 O O . VAL A 1 175 ? 2.753 -16.030 -23.559 1.00 98.25 175 VAL A O 1
ATOM 1359 N N . ILE A 1 176 ? 1.697 -17.200 -21.954 1.00 98.00 176 ILE A N 1
ATOM 1360 C CA . ILE A 1 176 ? 0.391 -16.539 -22.118 1.00 98.00 176 ILE A CA 1
ATOM 1361 C C . ILE A 1 176 ? 0.522 -15.025 -21.923 1.00 98.00 176 ILE A C 1
ATOM 1363 O O . ILE A 1 176 ? 0.109 -14.252 -22.788 1.00 98.00 176 ILE A O 1
ATOM 1367 N N . VAL A 1 177 ? 1.137 -14.597 -20.817 1.00 97.69 177 VAL A N 1
ATOM 1368 C CA . VAL A 1 177 ? 1.306 -13.172 -20.502 1.00 97.69 177 VAL A CA 1
ATOM 1369 C C . VAL A 1 177 ? 2.214 -12.495 -21.529 1.00 97.69 177 VAL A C 1
ATOM 1371 O O . VAL A 1 177 ? 1.891 -11.408 -21.997 1.00 97.69 177 VAL A O 1
ATOM 1374 N N . ALA A 1 178 ? 3.305 -13.136 -21.956 1.00 97.88 178 ALA A N 1
ATOM 1375 C CA . ALA A 1 178 ? 4.192 -12.584 -22.979 1.00 97.88 178 ALA A CA 1
ATOM 1376 C C . ALA A 1 178 ? 3.489 -12.410 -24.335 1.00 97.88 178 ALA A C 1
ATOM 1378 O O . ALA A 1 178 ? 3.680 -11.387 -24.991 1.00 97.88 178 ALA A O 1
ATOM 1379 N N . HIS A 1 179 ? 2.669 -13.377 -24.763 1.00 98.12 179 HIS A N 1
ATOM 1380 C CA . HIS A 1 179 ? 1.870 -13.243 -25.984 1.00 98.12 179 HIS A CA 1
ATOM 1381 C C . HIS A 1 179 ? 0.845 -12.116 -25.872 1.00 98.12 179 HIS A C 1
ATOM 1383 O O . HIS A 1 179 ? 0.726 -11.320 -26.802 1.00 98.12 179 HIS A O 1
ATOM 1389 N N . LEU A 1 180 ? 0.160 -12.010 -24.733 1.00 97.94 180 LEU A N 1
ATOM 1390 C CA . LEU A 1 180 ? -0.819 -10.957 -24.486 1.00 97.94 180 LEU A CA 1
ATOM 1391 C C . LEU A 1 180 ? -0.175 -9.564 -24.505 1.00 97.94 180 LEU A C 1
ATOM 1393 O O . LEU A 1 180 ? -0.642 -8.682 -25.218 1.00 97.94 180 LEU A O 1
ATOM 1397 N N . LEU A 1 181 ? 0.943 -9.387 -23.795 1.00 97.81 181 LEU A N 1
ATOM 1398 C CA . LEU A 1 181 ? 1.682 -8.123 -23.752 1.00 97.81 181 LEU A CA 1
ATOM 1399 C C . LEU A 1 181 ? 2.237 -7.726 -25.126 1.00 97.81 181 LEU A C 1
ATOM 1401 O O . LEU A 1 181 ? 2.201 -6.552 -25.482 1.00 97.81 181 LEU A O 1
ATOM 1405 N N . ARG A 1 182 ? 2.718 -8.686 -25.929 1.00 98.25 182 ARG A N 1
ATOM 1406 C CA . ARG A 1 182 ? 3.154 -8.419 -27.313 1.00 98.25 182 ARG A CA 1
ATOM 1407 C C . ARG A 1 182 ? 1.991 -8.034 -28.219 1.00 98.25 182 ARG A C 1
ATOM 1409 O O . ARG A 1 182 ? 2.155 -7.155 -29.054 1.00 98.25 182 ARG A O 1
ATOM 1416 N N . HIS A 1 183 ? 0.845 -8.693 -28.062 1.00 98.25 183 HIS A N 1
ATOM 1417 C CA . HIS A 1 183 ? -0.354 -8.398 -28.839 1.00 98.25 183 HIS A CA 1
ATOM 1418 C C . HIS A 1 183 ? -0.901 -7.001 -28.530 1.00 98.25 183 HIS A C 1
ATOM 1420 O O . HIS A 1 183 ? -1.235 -6.256 -29.446 1.00 98.25 183 HIS A O 1
ATOM 1426 N N . TRP A 1 184 ? -0.958 -6.630 -27.251 1.00 98.25 184 TRP A N 1
ATOM 1427 C CA . TRP A 1 184 ? -1.390 -5.301 -26.828 1.00 98.25 184 TRP A CA 1
ATOM 1428 C C . TRP A 1 184 ? -0.373 -4.203 -27.153 1.00 98.25 184 TRP A C 1
ATOM 1430 O O . TRP A 1 184 ? -0.757 -3.063 -27.423 1.00 98.25 184 TRP A O 1
ATOM 1440 N N . GLY A 1 185 ? 0.921 -4.518 -27.080 1.00 98.50 185 GLY A N 1
ATOM 1441 C CA . GLY A 1 185 ? 1.961 -3.500 -26.994 1.00 98.50 185 GLY A CA 1
ATOM 1442 C C . GLY A 1 185 ? 1.783 -2.611 -25.756 1.00 98.50 185 GLY A C 1
ATOM 1443 O O . GLY A 1 185 ? 0.925 -2.845 -24.901 1.00 98.50 185 GLY A O 1
ATOM 1444 N N . VAL A 1 186 ? 2.593 -1.555 -25.658 1.00 97.62 186 VAL A N 1
ATOM 1445 C CA . VAL A 1 186 ? 2.509 -0.609 -24.530 1.00 97.62 186 VAL A CA 1
ATOM 1446 C C . VAL A 1 186 ? 1.159 0.111 -24.524 1.00 97.62 186 VAL A C 1
ATOM 1448 O O . VAL A 1 186 ? 0.504 0.167 -23.488 1.00 97.62 186 VAL A O 1
ATOM 1451 N N . ASN A 1 187 ? 0.694 0.592 -25.679 1.00 98.31 187 ASN A N 1
ATOM 1452 C CA . ASN A 1 187 ? -0.554 1.355 -25.763 1.00 98.31 187 ASN A CA 1
ATOM 1453 C C . ASN A 1 187 ? -1.773 0.508 -25.381 1.00 98.31 187 ASN A C 1
ATOM 1455 O O . ASN A 1 187 ? -2.600 0.956 -24.592 1.00 98.31 187 ASN A O 1
ATOM 1459 N N . GLY A 1 188 ? -1.874 -0.728 -25.885 1.00 98.50 188 GLY A N 1
ATOM 1460 C CA . GLY A 1 188 ? -2.971 -1.625 -25.523 1.00 98.50 188 GLY A CA 1
ATOM 1461 C C . GLY A 1 188 ? -2.933 -2.024 -24.048 1.00 98.50 188 GLY A C 1
ATOM 1462 O O . GLY A 1 188 ? -3.982 -2.127 -23.417 1.00 98.50 188 GLY A O 1
ATOM 1463 N N . PHE A 1 189 ? -1.738 -2.176 -23.467 1.00 98.38 189 PHE A N 1
ATOM 1464 C CA . PHE A 1 189 ? -1.591 -2.412 -22.033 1.00 98.38 189 PHE A CA 1
ATOM 1465 C C . PHE A 1 189 ? -2.087 -1.213 -21.215 1.00 98.38 189 PHE A C 1
ATOM 1467 O O . PHE A 1 189 ? -2.871 -1.408 -20.290 1.00 98.38 189 PHE A O 1
ATOM 1474 N N . LEU A 1 190 ? -1.699 0.014 -21.584 1.00 98.12 190 LEU A N 1
ATOM 1475 C CA . LEU A 1 190 ? -2.154 1.243 -20.922 1.00 98.12 190 LEU A CA 1
ATOM 1476 C C . LEU A 1 190 ? -3.676 1.424 -21.026 1.00 98.12 190 LEU A C 1
ATOM 1478 O O . LEU A 1 190 ? -4.330 1.735 -20.035 1.00 98.12 190 LEU A O 1
ATOM 1482 N N . GLN A 1 191 ? -4.261 1.129 -22.188 1.00 98.38 191 GLN A N 1
ATOM 1483 C CA . GLN A 1 191 ? -5.715 1.108 -22.366 1.00 98.38 191 GLN A CA 1
ATOM 1484 C C . GLN A 1 191 ? -6.400 0.043 -21.499 1.00 98.38 191 GLN A C 1
ATOM 1486 O O . GLN A 1 191 ? -7.478 0.286 -20.960 1.00 98.38 191 GLN A O 1
ATOM 1491 N N . HIS A 1 192 ? -5.807 -1.148 -21.371 1.00 98.38 192 HIS A N 1
ATOM 1492 C CA . HIS A 1 192 ? -6.332 -2.210 -20.512 1.00 98.38 192 HIS A CA 1
ATOM 1493 C C . HIS A 1 192 ? -6.320 -1.795 -19.041 1.00 98.38 192 HIS A C 1
ATOM 1495 O O . HIS A 1 192 ? -7.345 -1.905 -18.369 1.00 98.38 192 HIS A O 1
ATOM 1501 N N . VAL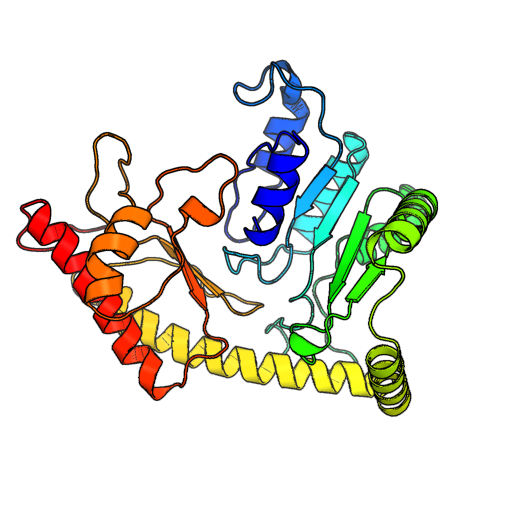 A 1 193 ? -5.194 -1.288 -18.537 1.00 98.00 193 VAL A N 1
ATOM 1502 C CA . VAL A 1 193 ? -5.110 -0.910 -17.123 1.00 98.00 193 VAL A CA 1
ATOM 1503 C C . VAL A 1 193 ? -5.988 0.292 -16.776 1.00 98.00 193 VAL A C 1
ATOM 1505 O O . VAL A 1 193 ? -6.546 0.308 -15.684 1.00 98.00 193 VAL A O 1
ATOM 1508 N N . ASP A 1 194 ? -6.217 1.228 -17.702 1.00 97.94 194 ASP A N 1
ATOM 1509 C CA . ASP A 1 194 ? -7.175 2.318 -17.477 1.00 97.94 194 ASP A CA 1
ATOM 1510 C C . ASP A 1 194 ? -8.615 1.806 -17.395 1.00 97.94 194 ASP A C 1
ATOM 1512 O O . ASP A 1 194 ? -9.360 2.252 -16.528 1.00 97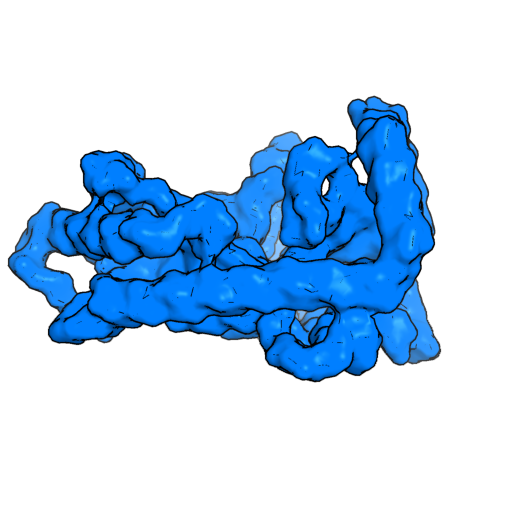.94 194 ASP A O 1
ATOM 1516 N N . LYS A 1 195 ? -8.999 0.798 -18.193 1.00 98.06 195 LYS A N 1
ATOM 1517 C CA . LYS A 1 195 ? -10.306 0.130 -18.031 1.00 98.06 195 LYS A CA 1
ATOM 1518 C C . LYS A 1 195 ? -10.436 -0.530 -16.658 1.00 98.06 195 LYS A C 1
ATOM 1520 O O . LYS A 1 195 ? -11.485 -0.426 -16.024 1.00 98.06 195 LYS A O 1
ATOM 1525 N N . VAL A 1 196 ? -9.374 -1.188 -16.183 1.00 98.00 196 VAL A N 1
ATOM 1526 C CA . VAL A 1 196 ? -9.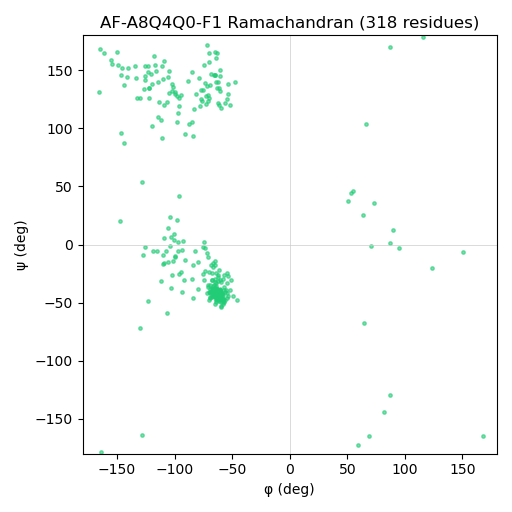337 -1.769 -14.831 1.00 98.00 196 VAL A CA 1
ATOM 1527 C C . VAL A 1 196 ? -9.489 -0.671 -13.772 1.00 98.00 196 VAL A C 1
ATOM 1529 O O . VAL A 1 196 ? -10.294 -0.819 -12.854 1.00 98.00 196 VAL A O 1
ATOM 1532 N N . ALA A 1 197 ? -8.772 0.444 -13.908 1.00 98.00 197 ALA A N 1
ATOM 1533 C CA . ALA A 1 197 ? -8.866 1.579 -12.996 1.00 98.00 197 ALA A CA 1
ATOM 1534 C C . ALA A 1 197 ? -10.257 2.240 -13.012 1.00 98.00 197 ALA A C 1
ATOM 1536 O O . ALA A 1 197 ? -10.780 2.539 -11.942 1.00 98.00 197 ALA A O 1
ATOM 1537 N N . SER A 1 198 ? -10.896 2.397 -14.179 1.00 97.81 198 SER A N 1
ATOM 1538 C CA . SER A 1 198 ? -12.283 2.876 -14.304 1.00 97.81 198 SER A CA 1
ATOM 1539 C C . SER A 1 198 ? -13.266 1.988 -13.547 1.00 97.81 198 SER A C 1
ATOM 1541 O O . SER A 1 198 ? -14.048 2.500 -12.750 1.00 97.81 198 SER A O 1
ATOM 1543 N N . MET A 1 199 ? -13.171 0.665 -13.718 1.00 96.62 199 MET A N 1
ATOM 1544 C CA . MET A 1 199 ? -14.004 -0.293 -12.985 1.00 96.62 199 MET A CA 1
ATOM 1545 C C . MET A 1 199 ? -13.811 -0.162 -11.464 1.00 96.62 199 MET A C 1
ATOM 1547 O O . MET A 1 199 ? -14.779 -0.189 -10.704 1.00 96.62 199 MET A O 1
ATOM 1551 N N . TYR A 1 200 ? -12.568 -0.010 -10.992 1.00 97.56 200 TYR A N 1
ATOM 1552 C CA . TYR A 1 200 ? -12.308 0.201 -9.566 1.00 97.56 200 TYR A CA 1
ATOM 1553 C C . TYR A 1 200 ? -12.790 1.568 -9.068 1.00 97.56 200 TYR A C 1
ATOM 1555 O O . TYR A 1 200 ? -13.269 1.631 -7.938 1.00 97.56 200 TYR A O 1
ATOM 1563 N N . ARG A 1 201 ? -12.722 2.631 -9.882 1.00 97.44 201 ARG A N 1
ATOM 1564 C CA . ARG A 1 201 ? -13.268 3.954 -9.537 1.00 97.44 201 ARG A CA 1
ATOM 1565 C C . ARG A 1 201 ? -14.778 3.881 -9.321 1.00 97.44 201 ARG A C 1
ATOM 1567 O O . ARG A 1 201 ? -15.255 4.338 -8.292 1.00 97.44 201 ARG A O 1
ATOM 1574 N N . GLU A 1 202 ? -15.509 3.257 -10.243 1.00 95.81 202 GLU A N 1
ATOM 1575 C CA . GLU A 1 202 ? -16.965 3.084 -10.131 1.00 95.81 202 GLU A CA 1
ATOM 1576 C C . GLU A 1 202 ? -17.335 2.324 -8.850 1.00 95.81 202 GLU A C 1
ATOM 1578 O O . GLU A 1 202 ? -18.150 2.789 -8.052 1.00 95.81 202 GLU A O 1
ATOM 1583 N N . ARG A 1 203 ? -16.647 1.206 -8.578 1.00 96.12 203 ARG A N 1
ATOM 1584 C CA . ARG A 1 203 ? -16.823 0.447 -7.329 1.00 96.12 203 ARG A CA 1
ATOM 1585 C C . ARG A 1 203 ? -16.485 1.273 -6.088 1.00 96.12 203 ARG A C 1
ATOM 1587 O O . ARG A 1 203 ? -17.203 1.190 -5.092 1.00 96.12 203 ARG A O 1
ATOM 1594 N N . ARG A 1 204 ? -15.407 2.063 -6.133 1.00 96.75 204 ARG A N 1
ATOM 1595 C CA . ARG A 1 204 ? -15.004 2.969 -5.048 1.00 96.75 204 ARG A CA 1
ATOM 1596 C C . ARG A 1 204 ? -16.103 3.981 -4.765 1.00 96.75 204 ARG A C 1
ATOM 1598 O O . ARG A 1 204 ? -16.420 4.174 -3.599 1.00 96.75 204 ARG A O 1
ATOM 1605 N N . ASP A 1 205 ? -16.691 4.589 -5.792 1.00 96.44 205 ASP A N 1
ATOM 1606 C CA . ASP A 1 205 ? -17.729 5.617 -5.654 1.00 96.44 205 ASP A CA 1
ATOM 1607 C C . ASP A 1 205 ? -19.014 5.050 -5.028 1.00 96.44 205 ASP A C 1
ATOM 1609 O O . ASP A 1 205 ? -19.558 5.631 -4.083 1.00 96.44 205 ASP A O 1
ATOM 1613 N N . VAL A 1 206 ? -19.459 3.870 -5.478 1.00 95.81 206 VAL A N 1
ATOM 1614 C CA . VAL A 1 206 ? -20.613 3.161 -4.891 1.00 95.81 206 VAL A CA 1
ATOM 1615 C C . VAL A 1 206 ? -20.352 2.807 -3.422 1.00 95.81 206 VAL A C 1
ATOM 1617 O O . VAL A 1 206 ? -21.200 3.040 -2.551 1.00 95.81 206 VAL A O 1
ATOM 1620 N N . PHE A 1 207 ? -19.160 2.283 -3.126 1.00 96.69 207 PHE A N 1
ATOM 1621 C CA . PHE A 1 207 ? -18.766 1.924 -1.766 1.00 96.69 207 PHE A CA 1
ATOM 1622 C C . PHE A 1 207 ? -18.652 3.159 -0.860 1.00 96.69 207 PHE A C 1
ATOM 1624 O O . PHE A 1 207 ? -19.170 3.141 0.253 1.00 96.69 207 PHE A O 1
ATOM 1631 N N . ALA A 1 208 ? -18.051 4.251 -1.346 1.00 96.31 208 ALA A N 1
ATOM 1632 C CA . ALA A 1 208 ? -17.916 5.520 -0.629 1.00 96.31 208 ALA A CA 1
ATOM 1633 C C . ALA A 1 208 ? -19.280 6.124 -0.280 1.00 96.31 208 ALA A C 1
ATOM 1635 O O . ALA A 1 208 ? -19.502 6.527 0.857 1.00 96.31 208 ALA A O 1
ATOM 1636 N N . SER A 1 209 ? -20.219 6.136 -1.234 1.00 95.81 209 SER A N 1
ATOM 1637 C CA . SER A 1 209 ? -21.580 6.627 -0.988 1.00 95.81 209 SER A CA 1
ATOM 1638 C C . SER A 1 209 ? -22.285 5.818 0.103 1.00 95.81 209 SER A C 1
ATOM 1640 O O . SER A 1 209 ? -22.993 6.380 0.938 1.00 95.81 209 SER A O 1
ATOM 1642 N N . SER A 1 210 ? -22.079 4.499 0.115 1.00 95.69 210 SER A N 1
ATOM 1643 C CA . SER A 1 210 ? -22.661 3.610 1.124 1.00 95.69 210 SER A CA 1
ATOM 1644 C C . SER A 1 210 ? -21.997 3.785 2.493 1.00 95.69 210 SER A C 1
ATOM 1646 O O . SER A 1 210 ? -22.698 3.850 3.500 1.00 95.69 210 SER A O 1
ATOM 1648 N N . LEU A 1 211 ? -20.667 3.927 2.534 1.00 96.00 211 LEU A N 1
ATOM 1649 C CA . LEU A 1 211 ? -19.917 4.255 3.750 1.00 96.00 211 LEU A CA 1
ATOM 1650 C C . LEU A 1 211 ? -20.416 5.557 4.369 1.00 96.00 211 LEU A C 1
ATOM 1652 O O . LEU A 1 211 ? -20.737 5.579 5.554 1.00 96.00 211 LEU A O 1
ATOM 1656 N N . GLU A 1 212 ? -20.540 6.615 3.570 1.00 95.81 212 GLU A N 1
ATOM 1657 C CA . GLU A 1 212 ? -20.999 7.917 4.046 1.00 95.81 212 GLU A CA 1
ATOM 1658 C C . GLU A 1 212 ? -22.405 7.813 4.643 1.00 95.81 212 GLU A C 1
ATOM 1660 O O . GLU A 1 212 ? -22.633 8.211 5.781 1.00 95.81 212 GLU A O 1
ATOM 1665 N N . LYS A 1 213 ? -23.345 7.182 3.930 1.00 94.50 213 LYS A N 1
ATOM 1666 C CA . LYS A 1 213 ? -24.734 7.015 4.389 1.00 94.50 213 LYS A CA 1
ATOM 1667 C C . LYS A 1 213 ? -24.871 6.163 5.654 1.00 94.50 213 LYS A C 1
ATOM 1669 O O . LYS A 1 213 ? -25.772 6.407 6.449 1.00 94.50 213 LYS A O 1
ATOM 1674 N N . ILE A 1 214 ? -24.037 5.134 5.814 1.00 95.31 214 ILE A N 1
ATOM 1675 C CA . ILE A 1 214 ? -24.232 4.107 6.848 1.00 95.31 214 ILE A CA 1
ATOM 1676 C C . ILE A 1 214 ? -23.299 4.303 8.040 1.00 95.31 214 ILE A C 1
ATOM 1678 O O . ILE A 1 214 ? -23.726 4.063 9.164 1.00 95.31 214 ILE A O 1
ATOM 1682 N N . LEU A 1 215 ? -22.051 4.722 7.833 1.00 95.31 215 LEU A N 1
ATOM 1683 C CA . LEU A 1 215 ? -21.054 4.856 8.899 1.00 95.31 215 LEU A CA 1
ATOM 1684 C C . LEU A 1 215 ? -20.663 6.307 9.205 1.00 95.31 215 LEU A C 1
ATOM 1686 O O . LEU A 1 215 ? -20.335 6.596 10.355 1.00 95.31 215 LEU A O 1
ATOM 1690 N N . GLY A 1 216 ? -20.682 7.193 8.204 1.00 91.31 216 GLY A N 1
ATOM 1691 C CA . GLY A 1 216 ? -20.199 8.578 8.328 1.00 91.31 216 GLY A CA 1
ATOM 1692 C C . GLY A 1 216 ? -21.272 9.592 8.723 1.00 91.31 216 GLY A C 1
ATOM 1693 O O . GLY A 1 216 ? -20.980 10.563 9.414 1.00 91.31 216 GLY A O 1
ATOM 1694 N N . SER A 1 217 ? -22.525 9.350 8.337 1.00 82.31 217 SER A N 1
ATOM 1695 C CA . SER A 1 217 ? -23.639 10.278 8.539 1.00 82.31 217 SER A CA 1
ATOM 1696 C C . SER A 1 217 ? -24.644 9.806 9.597 1.00 82.31 217 SER A C 1
ATOM 1698 O O . SER A 1 217 ? -24.755 8.625 9.943 1.00 82.31 217 SER A O 1
ATOM 1700 N N . GLY A 1 218 ? -25.384 10.776 10.139 1.00 71.81 218 GLY A N 1
ATOM 1701 C CA . GLY A 1 218 ? -26.343 10.599 11.227 1.00 71.81 218 GLY A CA 1
ATOM 1702 C C . GLY A 1 218 ? -25.935 11.352 12.499 1.00 71.81 218 GLY A C 1
ATOM 1703 O O . GLY A 1 218 ? -24.885 11.991 12.530 1.00 71.81 218 GLY A O 1
ATOM 1704 N N . PRO A 1 219 ? -26.752 11.286 13.565 1.00 70.56 219 PRO A N 1
ATOM 1705 C CA . PRO A 1 219 ? -26.454 11.953 14.835 1.00 70.56 219 PRO A CA 1
ATOM 1706 C C . PRO A 1 219 ? -25.208 11.387 15.533 1.00 70.56 219 PRO A C 1
ATOM 1708 O O . PRO A 1 219 ? -24.697 12.005 16.463 1.00 70.56 219 PRO A O 1
ATOM 1711 N N . THR A 1 220 ? -24.725 10.219 15.100 1.00 78.56 220 THR A N 1
ATOM 1712 C CA . THR A 1 220 ? -23.530 9.583 15.654 1.00 78.56 220 THR A CA 1
ATOM 1713 C C . THR A 1 220 ? -22.760 8.823 14.570 1.00 78.56 220 THR A C 1
ATOM 1715 O O . THR A 1 220 ? -23.119 7.685 14.248 1.00 78.56 220 THR A O 1
ATOM 1718 N N . PRO A 1 221 ? -21.734 9.447 13.965 1.00 91.44 221 PRO A N 1
ATOM 1719 C CA . PRO A 1 221 ? -20.797 8.768 13.077 1.00 91.44 221 PRO A CA 1
ATOM 1720 C C . PRO A 1 221 ? -20.054 7.659 13.827 1.00 91.44 221 PRO A C 1
ATOM 1722 O O . PRO A 1 221 ? -19.579 7.863 14.946 1.00 91.44 221 PRO A O 1
ATOM 1725 N N . VAL A 1 222 ? -19.937 6.487 13.205 1.00 94.06 222 VAL A N 1
ATOM 1726 C CA . VAL A 1 222 ? -19.278 5.311 13.804 1.00 94.06 222 VAL A CA 1
ATOM 1727 C C . VAL A 1 222 ? -17.922 5.006 13.178 1.00 94.06 222 VAL A C 1
ATOM 1729 O O . VAL A 1 222 ? -17.215 4.117 13.649 1.00 94.06 222 VAL A O 1
ATOM 1732 N N . ALA A 1 223 ? -17.546 5.726 12.122 1.00 95.88 223 ALA A N 1
ATOM 1733 C CA . ALA A 1 223 ? -16.212 5.667 11.548 1.00 95.88 223 ALA A CA 1
ATOM 1734 C C . ALA A 1 223 ? -15.851 6.966 10.817 1.00 95.88 223 ALA A C 1
ATOM 1736 O O . ALA A 1 223 ? -16.729 7.674 10.330 1.00 95.88 223 ALA A O 1
ATOM 1737 N N . THR A 1 224 ? -14.554 7.234 10.695 1.00 94.50 224 THR A N 1
ATOM 1738 C CA . THR A 1 224 ? -13.979 8.247 9.796 1.00 94.50 224 THR A CA 1
ATOM 1739 C C . THR A 1 224 ? -12.961 7.608 8.861 1.00 94.50 224 THR A C 1
ATOM 1741 O O . THR A 1 224 ? -12.392 6.558 9.166 1.00 94.50 224 THR A O 1
ATOM 1744 N N . TRP A 1 225 ? -12.761 8.201 7.686 1.00 94.88 225 TRP A N 1
ATOM 1745 C CA . TRP A 1 225 ? -11.821 7.708 6.682 1.00 94.88 225 TRP A CA 1
ATOM 1746 C C . TRP A 1 225 ? -11.466 8.801 5.675 1.00 94.88 225 TRP A C 1
ATOM 1748 O O . TRP A 1 225 ? -12.195 9.780 5.513 1.00 94.88 225 TRP A O 1
ATOM 1758 N N . THR A 1 226 ? -10.392 8.560 4.930 1.00 92.62 226 THR A N 1
ATOM 1759 C CA . THR A 1 226 ? -10.039 9.329 3.735 1.00 92.62 226 THR A CA 1
ATOM 1760 C C . THR A 1 226 ? -10.439 8.534 2.501 1.00 92.62 226 THR A C 1
ATOM 1762 O O . THR A 1 226 ? -10.227 7.321 2.423 1.00 92.62 226 THR A O 1
ATOM 1765 N N . THR A 1 227 ? -11.061 9.202 1.530 1.00 94.69 227 THR A N 1
ATOM 1766 C CA . THR A 1 227 ? -11.483 8.536 0.294 1.00 94.69 227 THR A CA 1
ATOM 1767 C C . THR A 1 227 ? -10.252 8.230 -0.568 1.00 94.69 227 THR A C 1
ATOM 1769 O O . THR A 1 227 ? -9.539 9.159 -0.948 1.00 94.69 227 THR A O 1
ATOM 1772 N N . PRO A 1 228 ? -9.990 6.956 -0.914 1.00 95.38 228 PRO A N 1
ATOM 1773 C CA . PRO A 1 228 ? -8.800 6.576 -1.660 1.00 95.38 228 PRO A CA 1
ATOM 1774 C C . PRO A 1 228 ? -8.868 7.101 -3.097 1.00 95.38 228 PRO A C 1
ATOM 1776 O O . PRO A 1 228 ? -9.900 6.994 -3.771 1.00 95.38 228 PRO A O 1
ATOM 1779 N N . VAL A 1 229 ? -7.740 7.626 -3.573 1.00 95.62 229 VAL A N 1
ATOM 1780 C CA . VAL A 1 229 ? -7.524 8.081 -4.963 1.00 95.62 229 VAL A CA 1
ATOM 1781 C C . VAL A 1 229 ? -6.894 6.998 -5.848 1.00 95.62 229 VAL A C 1
ATOM 1783 O O . VAL A 1 229 ? -6.710 7.181 -7.051 1.00 95.62 229 VAL A O 1
ATOM 1786 N N . SER A 1 230 ? -6.547 5.856 -5.250 1.00 96.62 230 SER A N 1
ATOM 1787 C CA . SER A 1 230 ? -5.950 4.712 -5.927 1.00 96.62 230 SER A CA 1
ATOM 1788 C C . SER A 1 230 ? -6.229 3.410 -5.174 1.00 96.62 230 SER A C 1
ATOM 1790 O O . SER A 1 230 ? -6.484 3.405 -3.967 1.00 96.62 230 SER A O 1
ATOM 1792 N N . GLY A 1 231 ? -6.131 2.286 -5.876 1.00 96.00 231 GLY A N 1
ATOM 1793 C CA . GLY A 1 231 ? -6.157 0.955 -5.288 1.00 96.00 231 GLY A CA 1
ATOM 1794 C C . GLY A 1 231 ? -7.567 0.449 -5.000 1.00 96.00 231 GLY A C 1
ATOM 1795 O O . GLY A 1 231 ? -8.486 0.625 -5.794 1.00 96.00 231 GLY A O 1
ATOM 1796 N N . MET A 1 232 ? -7.714 -0.291 -3.898 1.00 96.38 232 MET A N 1
ATOM 1797 C CA . MET A 1 232 ? -8.894 -1.138 -3.665 1.00 96.38 232 MET A CA 1
ATOM 1798 C C . MET A 1 232 ? -9.305 -1.271 -2.187 1.00 96.38 232 MET A C 1
ATOM 1800 O O . MET A 1 232 ? -9.979 -2.245 -1.818 1.00 96.38 232 MET A O 1
ATOM 1804 N N . PHE A 1 233 ? -8.867 -0.338 -1.332 1.00 96.69 233 PHE A N 1
ATOM 1805 C CA . PHE A 1 233 ? -9.071 -0.383 0.119 1.00 96.69 233 PHE A CA 1
ATOM 1806 C C . PHE A 1 233 ? -9.550 0.952 0.685 1.00 96.69 233 PHE A C 1
ATOM 1808 O O 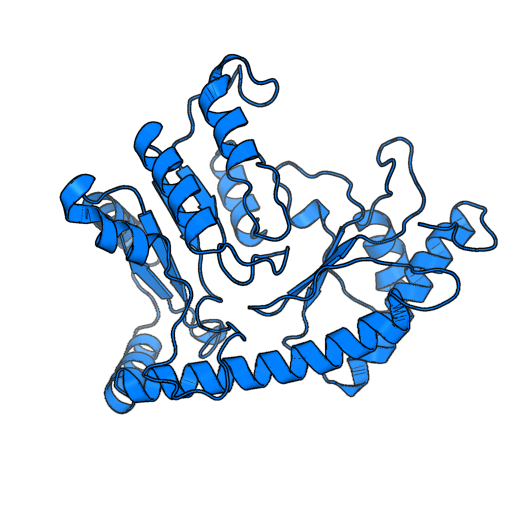. PHE A 1 233 ? -9.066 2.000 0.273 1.00 96.69 233 PHE A O 1
ATOM 1815 N N . PHE A 1 234 ? -10.438 0.881 1.677 1.00 96.94 234 PHE A N 1
ATOM 1816 C CA . PHE A 1 234 ? -10.657 1.960 2.637 1.00 96.94 234 PHE A CA 1
ATOM 1817 C C . PHE A 1 234 ? -10.033 1.577 3.974 1.00 96.94 234 PHE A C 1
ATOM 1819 O O . PHE A 1 234 ? -10.090 0.414 4.398 1.00 96.94 234 PHE A O 1
ATOM 1826 N N . TRP A 1 235 ? -9.490 2.585 4.643 1.00 96.44 235 TRP A N 1
ATOM 1827 C CA . TRP A 1 235 ? -8.968 2.490 5.993 1.00 96.44 235 TRP A CA 1
ATOM 1828 C C . TRP A 1 235 ? -9.863 3.291 6.920 1.00 96.44 235 TRP A C 1
ATOM 1830 O O . TRP A 1 235 ? -9.909 4.517 6.854 1.00 96.44 235 TRP A O 1
ATOM 1840 N N . LEU A 1 236 ? -10.631 2.568 7.725 1.00 96.88 236 LEU A N 1
ATOM 1841 C CA . LEU A 1 236 ? -11.634 3.145 8.602 1.00 96.88 236 LEU A CA 1
ATOM 1842 C C . LEU A 1 236 ? -11.023 3.307 9.987 1.00 96.88 236 LEU A C 1
ATOM 1844 O O . LEU A 1 236 ? -10.540 2.324 10.546 1.00 96.88 236 LEU A O 1
ATOM 1848 N N . LYS A 1 237 ? -11.078 4.508 10.556 1.00 96.00 237 LYS A N 1
ATOM 1849 C CA . LYS A 1 237 ? -10.930 4.715 11.995 1.00 96.00 237 LYS A CA 1
ATOM 1850 C C . LYS A 1 237 ? -12.300 4.504 12.630 1.00 96.00 237 LYS A C 1
ATOM 1852 O O . LYS A 1 237 ? -13.188 5.333 12.450 1.00 96.00 237 LYS A O 1
ATOM 1857 N N . LEU A 1 238 ? -12.497 3.378 13.306 1.00 96.44 238 LEU A N 1
ATOM 1858 C CA . LEU A 1 238 ? -13.770 3.038 13.936 1.00 96.44 238 LEU A CA 1
ATOM 1859 C C . LEU A 1 238 ? -13.933 3.794 15.260 1.00 96.44 238 LEU A C 1
ATOM 1861 O O . LEU A 1 238 ? -12.976 3.961 16.012 1.00 96.44 238 LEU A O 1
ATOM 1865 N N . HIS A 1 239 ? -15.158 4.213 15.561 1.00 95.62 239 HIS A N 1
ATOM 1866 C CA . HIS A 1 239 ? -15.511 4.796 16.848 1.00 95.62 239 HIS A CA 1
ATOM 1867 C C . HIS A 1 239 ? -15.825 3.682 17.849 1.00 95.62 239 HIS A C 1
ATOM 1869 O O . HIS A 1 239 ? -16.956 3.200 17.933 1.00 95.62 239 HIS A O 1
ATOM 1875 N N . LEU A 1 240 ? -14.818 3.263 18.608 1.00 95.75 240 LEU A N 1
ATOM 1876 C CA . LEU A 1 240 ? -14.913 2.129 19.523 1.00 95.75 240 LEU A CA 1
ATOM 1877 C C . LEU A 1 240 ? -14.860 2.576 20.991 1.00 95.75 240 LEU A C 1
ATOM 1879 O O . LEU A 1 240 ? -14.272 3.617 21.287 1.00 95.75 240 LEU A O 1
ATOM 1883 N N . PRO A 1 241 ? -15.445 1.795 21.917 1.00 94.44 241 PRO A N 1
ATOM 1884 C CA . PRO A 1 241 ? -15.302 2.058 23.340 1.00 94.44 241 PRO A CA 1
ATOM 1885 C C . PRO A 1 241 ? -13.835 1.901 23.781 1.00 94.44 241 PRO A C 1
ATOM 1887 O O . PRO A 1 241 ? -13.158 0.966 23.339 1.00 94.44 241 PRO A O 1
ATOM 1890 N N . PRO A 1 242 ? -13.333 2.786 24.661 1.00 93.62 242 PRO A N 1
ATOM 1891 C CA . PRO A 1 242 ? -11.971 2.700 25.170 1.00 93.62 242 PRO A CA 1
ATOM 1892 C C . PRO A 1 242 ? -11.791 1.479 26.080 1.00 93.62 242 PRO A C 1
ATOM 1894 O O . PRO A 1 242 ? -12.683 1.125 26.852 1.00 93.62 242 PRO A O 1
ATOM 1897 N N . THR A 1 243 ? -10.601 0.881 26.059 1.00 90.44 243 THR A N 1
ATOM 1898 C CA . THR A 1 243 ? -10.153 -0.098 27.065 1.00 90.44 243 THR A CA 1
ATOM 1899 C C . THR A 1 243 ? -8.917 0.433 27.798 1.00 90.44 243 THR A C 1
ATOM 1901 O O . THR A 1 243 ? -8.249 1.335 27.282 1.00 90.44 243 THR A O 1
ATOM 1904 N N . PRO A 1 244 ? -8.555 -0.113 28.977 1.00 89.44 244 PRO A N 1
ATOM 1905 C CA . PRO A 1 244 ? -7.355 0.318 29.698 1.00 89.44 244 PRO A CA 1
ATOM 1906 C C . PRO A 1 244 ? -6.070 0.249 28.859 1.00 89.44 244 PRO A C 1
ATOM 1908 O O . PRO A 1 244 ? -5.189 1.090 29.017 1.00 89.44 244 PRO A O 1
ATOM 1911 N N . GLU A 1 245 ? -5.966 -0.718 27.942 1.00 89.81 245 GLU A N 1
ATOM 1912 C CA . GLU A 1 245 ? -4.806 -0.878 27.053 1.00 89.81 245 GLU A CA 1
ATOM 1913 C C . GLU A 1 245 ? -5.003 -0.250 25.662 1.00 89.81 245 GLU A C 1
ATOM 1915 O O . GLU A 1 245 ? -4.074 -0.262 24.856 1.00 89.81 245 GLU A O 1
ATOM 1920 N N . ALA A 1 246 ? -6.197 0.266 25.353 1.00 93.44 246 ALA A N 1
ATOM 1921 C CA . ALA A 1 246 ? -6.533 0.869 24.066 1.00 93.44 246 ALA A CA 1
ATOM 1922 C C . ALA A 1 246 ? -7.485 2.062 24.260 1.00 93.44 246 ALA A C 1
ATOM 1924 O O . ALA A 1 246 ? -8.702 1.901 24.168 1.00 93.44 246 ALA A O 1
ATOM 1925 N N . PRO A 1 247 ? -6.955 3.276 24.494 1.00 93.31 247 PRO A N 1
ATOM 1926 C CA . PRO A 1 247 ? -7.768 4.469 24.749 1.00 93.31 247 PRO A CA 1
ATOM 1927 C C . PRO A 1 247 ? -8.699 4.871 23.598 1.00 93.31 247 PRO A C 1
ATOM 1929 O O . PRO A 1 247 ? -9.676 5.571 23.824 1.00 93.31 247 PRO A O 1
ATOM 1932 N N . GLU A 1 248 ? -8.406 4.437 22.373 1.00 93.50 248 GLU A N 1
ATOM 1933 C CA . GLU A 1 248 ? -9.270 4.642 21.200 1.00 93.50 248 GLU A CA 1
ATOM 1934 C C . GLU A 1 248 ? -10.046 3.365 20.816 1.00 93.50 248 GLU A C 1
ATOM 1936 O O . GLU A 1 248 ? -10.723 3.325 19.795 1.00 93.50 248 GLU A O 1
ATOM 1941 N N . GLY A 1 249 ? -9.946 2.314 21.632 1.00 94.44 249 GLY A N 1
ATOM 1942 C CA . GLY A 1 249 ? -10.586 1.018 21.438 1.00 94.44 249 GLY A CA 1
ATOM 1943 C C . GLY A 1 249 ? -9.789 0.024 20.588 1.00 94.44 249 GLY A C 1
ATOM 1944 O O . GLY A 1 249 ? -8.757 0.334 19.984 1.00 94.44 249 GLY A O 1
ATOM 1945 N N . ASP A 1 250 ? -10.274 -1.218 20.580 1.00 95.62 250 ASP A N 1
ATOM 1946 C CA . ASP A 1 250 ? -9.618 -2.362 19.947 1.00 95.62 250 ASP A CA 1
ATOM 1947 C C . ASP A 1 250 ? -10.500 -2.975 18.853 1.00 95.62 250 ASP A C 1
ATOM 1949 O O . ASP A 1 250 ? -11.442 -3.728 19.111 1.00 95.62 250 ASP A O 1
ATOM 1953 N N . SER A 1 251 ? -10.168 -2.664 17.599 1.00 95.62 251 SER A N 1
ATOM 1954 C CA . SER A 1 251 ? -10.855 -3.218 16.431 1.00 95.62 251 SER A CA 1
ATOM 1955 C C . SER A 1 251 ? -10.766 -4.739 16.367 1.00 95.62 251 SER A C 1
ATOM 1957 O O . SER A 1 251 ? -11.712 -5.364 15.899 1.00 95.62 251 SER A O 1
ATOM 1959 N N . PHE A 1 252 ? -9.677 -5.359 16.837 1.00 94.81 252 PHE A N 1
ATOM 1960 C CA . PHE A 1 252 ? -9.536 -6.813 16.786 1.00 94.81 252 PHE A CA 1
ATOM 1961 C C . PHE A 1 252 ? -10.612 -7.489 17.625 1.00 94.81 252 PHE A C 1
ATOM 1963 O O . PHE A 1 252 ? -11.276 -8.399 17.134 1.00 94.81 252 PHE A O 1
ATOM 1970 N N . GLN A 1 253 ? -10.817 -7.001 18.848 1.00 92.75 253 GLN A N 1
ATOM 1971 C CA . GLN A 1 253 ? -11.830 -7.524 19.753 1.00 92.75 253 GLN A CA 1
ATOM 1972 C C . GLN A 1 253 ? -13.232 -7.398 19.146 1.00 92.75 253 GLN A C 1
ATOM 1974 O O . GLN A 1 253 ? -13.932 -8.394 18.995 1.00 92.75 253 GLN A O 1
ATOM 1979 N N . VAL A 1 254 ? -13.616 -6.192 18.714 1.00 92.94 254 VAL A N 1
ATOM 1980 C CA . VAL A 1 254 ? -14.949 -5.945 18.135 1.00 92.94 254 VAL A CA 1
ATOM 1981 C C . VAL A 1 254 ? -15.176 -6.783 16.874 1.00 92.94 254 VAL A C 1
ATOM 1983 O O . VAL A 1 254 ? -16.261 -7.323 16.661 1.00 92.94 254 VAL A O 1
ATOM 1986 N N . ILE A 1 255 ? -14.151 -6.936 16.036 1.00 91.88 255 ILE A N 1
ATOM 1987 C CA . ILE A 1 255 ? -14.256 -7.724 14.807 1.00 91.88 255 ILE A CA 1
ATOM 1988 C C . ILE A 1 255 ? -14.390 -9.219 15.117 1.00 91.88 255 ILE A C 1
ATOM 1990 O O . ILE A 1 255 ? -15.249 -9.883 14.537 1.00 91.88 255 ILE A O 1
ATOM 1994 N N . ALA A 1 256 ? -13.569 -9.744 16.027 1.00 90.62 256 ALA A N 1
ATOM 1995 C CA . ALA A 1 256 ? -13.563 -11.160 16.378 1.00 90.62 256 ALA A CA 1
ATOM 1996 C C . ALA A 1 256 ? -14.828 -11.590 17.136 1.00 90.62 256 ALA A C 1
ATOM 1998 O O . ALA A 1 256 ? -15.327 -12.684 16.893 1.00 90.62 256 ALA A O 1
ATOM 1999 N N . GLU A 1 257 ? -15.344 -10.740 18.028 1.00 89.88 257 GLU A N 1
ATOM 2000 C CA . GLU A 1 257 ? -16.446 -11.087 18.935 1.00 89.88 257 GLU A CA 1
ATOM 2001 C C . GLU A 1 257 ? -17.826 -10.662 18.425 1.00 89.88 257 GLU A C 1
ATOM 2003 O O . GLU A 1 257 ? -18.821 -11.235 18.851 1.00 89.88 257 GLU A O 1
ATOM 2008 N N . LYS A 1 258 ? -17.921 -9.638 17.564 1.00 91.88 258 LYS A N 1
ATOM 2009 C CA . LYS A 1 258 ? -19.217 -9.062 17.149 1.00 91.88 258 LYS A CA 1
ATOM 2010 C C . LYS A 1 258 ? -19.422 -9.078 15.644 1.00 91.88 258 LYS A C 1
ATOM 2012 O O . LYS A 1 258 ? -20.469 -9.506 15.169 1.00 91.88 258 LYS A O 1
ATOM 2017 N N . ALA A 1 259 ? -18.437 -8.615 14.875 1.00 88.88 259 ALA A N 1
ATOM 2018 C CA . ALA A 1 259 ? -18.586 -8.523 13.421 1.00 88.88 259 ALA A CA 1
ATOM 2019 C C . ALA A 1 259 ? -18.749 -9.909 12.771 1.00 88.88 259 ALA A C 1
ATOM 2021 O O . ALA A 1 259 ? -19.559 -10.070 11.856 1.00 88.88 259 ALA A O 1
ATOM 2022 N N . LEU A 1 260 ? -18.029 -10.915 13.281 1.00 90.12 260 LEU A N 1
ATOM 2023 C CA . LEU A 1 260 ? -18.157 -12.296 12.821 1.00 90.12 260 LEU A CA 1
ATOM 2024 C C . LEU A 1 260 ? -19.558 -12.873 13.085 1.00 90.12 260 LEU A C 1
ATOM 2026 O O . LEU A 1 260 ? -20.125 -13.488 12.183 1.00 90.12 260 LEU A O 1
ATOM 2030 N N . ASP A 1 261 ? -20.130 -12.618 14.264 1.00 91.50 261 ASP A N 1
ATOM 2031 C CA . ASP A 1 261 ? -21.478 -13.067 14.645 1.00 91.50 261 ASP A CA 1
ATOM 2032 C C . ASP A 1 261 ? -22.572 -12.392 13.803 1.00 91.50 261 ASP A C 1
ATOM 2034 O O . ASP A 1 261 ? -23.546 -13.029 13.402 1.00 91.50 261 ASP A O 1
ATOM 2038 N N . GLU A 1 262 ? -22.375 -11.121 13.444 1.00 92.62 262 GLU A N 1
ATOM 2039 C CA . GLU A 1 262 ? -23.217 -10.394 12.484 1.00 92.62 262 GLU A CA 1
ATOM 2040 C C . GLU A 1 262 ? -23.010 -10.865 11.030 1.00 92.62 262 GLU A C 1
ATOM 2042 O O . GLU A 1 262 ? -23.735 -10.454 10.122 1.00 92.62 262 GLU A O 1
ATOM 2047 N N . GLY A 1 263 ? -22.022 -11.727 10.774 1.00 93.38 263 GLY A N 1
ATOM 2048 C CA . GLY A 1 263 ? -21.719 -12.269 9.455 1.00 93.38 263 GLY A CA 1
ATOM 2049 C C . GLY A 1 263 ? -21.065 -11.256 8.515 1.00 93.38 263 GLY A C 1
ATOM 2050 O O . GLY A 1 263 ? -21.366 -11.265 7.319 1.00 93.38 263 GLY A O 1
ATOM 2051 N N . VAL A 1 264 ? -20.207 -10.366 9.024 1.00 94.06 264 VAL A N 1
ATOM 2052 C CA . VAL A 1 264 ? -19.371 -9.470 8.211 1.00 94.06 264 VAL A CA 1
ATOM 2053 C C . VAL A 1 264 ? -17.888 -9.666 8.520 1.00 94.06 264 VAL A C 1
ATOM 2055 O O . VAL A 1 264 ? -17.464 -9.734 9.670 1.00 94.06 264 VAL A O 1
ATOM 2058 N N . LEU A 1 265 ? -17.076 -9.736 7.464 1.00 92.38 265 LEU A N 1
ATOM 2059 C CA . LEU A 1 265 ? -15.627 -9.870 7.570 1.00 92.38 265 LEU A CA 1
ATOM 2060 C C . LEU A 1 265 ? -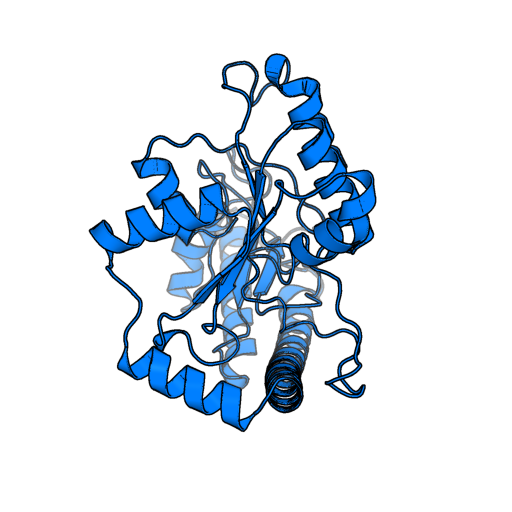14.942 -8.555 7.207 1.00 92.38 265 LEU A C 1
ATOM 2062 O O . LEU A 1 265 ? -15.071 -8.048 6.092 1.00 92.38 265 LEU A O 1
ATOM 2066 N N . VAL A 1 266 ? -14.153 -8.044 8.143 1.00 93.31 266 VAL A N 1
ATOM 2067 C CA . VAL A 1 266 ? -13.264 -6.893 7.971 1.00 93.31 266 VAL A CA 1
ATOM 2068 C C . VAL A 1 266 ? -11.905 -7.236 8.576 1.00 93.31 266 VAL A C 1
ATOM 2070 O O . VAL A 1 266 ? -11.817 -8.100 9.446 1.00 93.31 266 VAL A O 1
ATOM 2073 N N . VAL A 1 267 ? -10.821 -6.615 8.104 1.00 94.81 267 VAL A N 1
ATOM 2074 C CA . VAL A 1 267 ? -9.481 -6.945 8.620 1.00 94.81 267 VAL A CA 1
ATOM 2075 C C . VAL A 1 267 ? -9.093 -5.945 9.710 1.00 94.81 267 VAL A C 1
ATOM 2077 O O . VAL A 1 267 ? -9.001 -4.754 9.397 1.00 94.81 267 VAL A O 1
ATOM 2080 N N . PRO A 1 268 ? -8.841 -6.389 10.954 1.00 95.19 268 PRO A N 1
ATOM 2081 C CA . PRO A 1 268 ? -8.502 -5.496 12.054 1.00 95.19 268 PRO A CA 1
ATOM 2082 C C . PRO A 1 268 ? -7.159 -4.815 11.822 1.00 95.19 268 PRO A C 1
ATOM 2084 O O . PRO A 1 268 ? -6.224 -5.398 11.262 1.00 95.19 268 PRO A O 1
ATOM 2087 N N . GLY A 1 269 ? -7.056 -3.570 12.275 1.00 93.62 269 GLY A N 1
ATOM 2088 C CA . GLY A 1 269 ? -5.926 -2.706 11.978 1.00 93.62 269 GLY A CA 1
ATOM 2089 C C . GLY A 1 269 ? -4.620 -3.224 12.562 1.00 93.62 269 GLY A C 1
ATOM 2090 O O . GLY A 1 269 ? -3.578 -3.147 11.912 1.00 93.62 269 GLY A O 1
ATOM 2091 N N . SER A 1 270 ? -4.706 -3.873 13.724 1.00 92.06 270 SER A N 1
ATOM 2092 C CA . SER A 1 270 ? -3.604 -4.555 14.409 1.00 92.06 270 SER A CA 1
ATOM 2093 C C . SER A 1 270 ? -2.838 -5.536 13.514 1.00 92.06 270 SER A C 1
ATOM 2095 O O . SER A 1 270 ? -1.625 -5.677 13.661 1.00 92.06 270 SER A O 1
ATOM 2097 N N . SER A 1 271 ? -3.504 -6.146 12.523 1.00 91.56 271 SER A N 1
ATOM 2098 C CA . SER A 1 271 ? -2.882 -7.077 11.568 1.00 91.56 271 SER A CA 1
ATOM 2099 C C . SER A 1 271 ? -1.839 -6.413 10.661 1.00 91.56 271 SER A C 1
ATOM 2101 O O . SER A 1 271 ? -1.039 -7.105 10.038 1.00 91.56 271 SER A O 1
ATOM 2103 N N . PHE A 1 272 ? -1.849 -5.081 10.553 1.00 91.75 272 PHE A N 1
ATOM 2104 C CA . PHE A 1 272 ? -1.004 -4.309 9.638 1.00 91.75 272 PHE A CA 1
ATOM 2105 C C . PHE A 1 272 ? 0.174 -3.602 10.321 1.00 91.75 272 PHE A C 1
ATOM 2107 O O . PHE A 1 272 ? 0.962 -2.950 9.622 1.00 91.75 272 PHE A O 1
ATOM 2114 N N . TYR A 1 273 ? 0.301 -3.722 11.646 1.00 87.75 273 TYR A N 1
ATOM 2115 C CA . TYR A 1 273 ? 1.399 -3.158 12.430 1.00 87.75 273 TYR A CA 1
ATOM 2116 C C . TYR A 1 273 ? 2.403 -4.243 12.797 1.00 87.75 273 TYR A C 1
ATOM 2118 O O . TYR A 1 273 ? 2.040 -5.302 13.312 1.00 87.75 273 TYR A O 1
ATOM 2126 N N . ALA A 1 274 ? 3.688 -3.969 12.579 1.00 79.31 274 ALA A N 1
ATOM 2127 C CA . ALA A 1 274 ? 4.721 -4.876 13.038 1.00 79.31 274 ALA A CA 1
ATOM 2128 C C . ALA A 1 274 ? 4.806 -4.818 14.571 1.00 79.31 274 ALA A C 1
ATOM 2130 O O . ALA A 1 274 ? 4.930 -3.734 15.142 1.00 79.31 274 ALA A O 1
ATOM 2131 N N . GLY A 1 275 ? 4.703 -5.974 15.231 1.00 75.31 275 GLY A N 1
ATOM 2132 C CA . GLY A 1 275 ? 4.719 -6.086 16.694 1.00 75.31 275 GLY A CA 1
ATOM 2133 C C . GLY A 1 275 ? 3.346 -6.111 17.374 1.00 75.31 275 GLY A C 1
ATOM 2134 O O . GLY A 1 275 ? 3.315 -6.327 18.577 1.00 75.31 275 GLY A O 1
ATOM 2135 N N . GLY A 1 276 ? 2.244 -5.963 16.622 1.00 74.88 276 GLY A N 1
ATOM 2136 C CA . GLY A 1 276 ? 0.872 -6.074 17.131 1.00 74.88 276 GLY A CA 1
ATOM 2137 C C . GLY A 1 276 ? 0.498 -4.964 18.119 1.00 74.88 276 GLY A C 1
ATOM 2138 O O . GLY A 1 276 ? 0.879 -4.997 19.283 1.00 74.88 276 GLY A O 1
ATOM 2139 N N . CYS A 1 277 ? -0.290 -3.985 17.676 1.00 85.56 277 CYS A N 1
ATOM 2140 C CA . CYS A 1 277 ? -0.863 -2.970 18.561 1.00 85.56 277 CYS A CA 1
ATOM 2141 C C . CYS A 1 277 ? -2.390 -2.996 18.501 1.00 85.56 277 CYS A C 1
ATOM 2143 O O . CYS A 1 277 ? -2.977 -3.285 17.454 1.00 85.56 277 CYS A O 1
ATOM 2145 N N . LYS A 1 278 ? -3.036 -2.688 19.630 1.00 92.81 278 LYS A N 1
ATOM 2146 C CA . LYS A 1 278 ? -4.478 -2.439 19.666 1.00 92.81 278 LYS A CA 1
ATOM 2147 C C . LYS A 1 278 ? -4.748 -1.109 18.976 1.00 92.81 278 LYS A C 1
ATOM 2149 O O . LYS A 1 278 ? -4.079 -0.119 19.269 1.00 92.81 278 LYS A O 1
ATOM 2154 N N . THR A 1 279 ? -5.679 -1.097 18.029 1.00 94.31 279 THR A N 1
ATOM 2155 C CA . THR A 1 279 ? -6.001 0.112 17.264 1.00 94.31 279 THR A CA 1
ATOM 2156 C C . THR A 1 279 ? -7.484 0.170 16.918 1.00 94.31 279 THR A C 1
ATOM 2158 O O . THR A 1 279 ? -8.083 -0.888 16.691 1.00 94.31 279 THR A O 1
ATOM 2161 N N . PRO A 1 280 ? -8.053 1.377 16.754 1.00 96.06 280 PRO A N 1
ATOM 2162 C CA . PRO A 1 280 ? -9.415 1.555 16.252 1.00 96.06 280 PRO A CA 1
ATOM 2163 C C . PRO A 1 280 ? -9.553 1.278 14.754 1.00 96.06 280 PRO A C 1
ATOM 2165 O O . PRO A 1 280 ? -10.642 1.400 14.204 1.00 96.06 280 PRO A O 1
ATOM 2168 N N . TYR A 1 281 ? -8.463 0.976 14.050 1.00 96.25 281 TYR A N 1
ATOM 2169 C CA . TYR A 1 281 ? -8.494 0.948 12.598 1.00 96.25 281 TYR A CA 1
ATOM 2170 C C . TYR A 1 281 ? -8.973 -0.389 12.044 1.00 96.25 281 TYR A C 1
ATOM 2172 O O . TYR A 1 281 ? -8.691 -1.438 12.608 1.00 96.25 281 TYR A O 1
ATOM 2180 N N . ALA A 1 282 ? -9.635 -0.372 10.894 1.00 96.75 282 ALA A N 1
ATOM 2181 C CA . ALA A 1 282 ? -9.973 -1.572 10.141 1.00 96.75 282 ALA A CA 1
ATOM 2182 C C . ALA A 1 282 ? -9.832 -1.327 8.637 1.00 96.75 282 ALA A C 1
ATOM 2184 O O . ALA A 1 282 ? -10.145 -0.250 8.127 1.00 96.75 282 ALA A O 1
ATOM 2185 N N . ARG A 1 283 ? -9.391 -2.353 7.902 1.00 96.62 283 ARG A N 1
ATOM 2186 C CA . ARG A 1 283 ? -9.346 -2.324 6.437 1.00 96.62 283 ARG A CA 1
ATOM 2187 C C . ARG A 1 283 ? -10.570 -3.014 5.859 1.00 96.62 283 ARG A C 1
ATOM 2189 O O . ARG A 1 283 ? -10.794 -4.202 6.113 1.00 96.62 283 ARG A O 1
ATOM 2196 N N . VAL A 1 284 ? -11.258 -2.317 4.965 1.00 95.88 284 VAL A N 1
ATOM 2197 C CA . VAL A 1 284 ? -12.303 -2.884 4.104 1.00 95.88 284 VAL A CA 1
ATOM 2198 C C . VAL A 1 284 ? -11.875 -2.800 2.639 1.00 95.88 284 VAL A C 1
ATOM 2200 O O . VAL A 1 284 ? -11.103 -1.920 2.259 1.00 95.88 284 VAL A O 1
ATOM 2203 N N . SER A 1 285 ? -12.315 -3.745 1.805 1.00 95.31 285 SER A N 1
ATOM 2204 C CA . SER A 1 285 ? -11.983 -3.773 0.374 1.00 95.31 285 SER A CA 1
ATOM 2205 C C . SER A 1 285 ? -13.242 -3.758 -0.473 1.00 95.31 285 SER A C 1
ATOM 2207 O O . SER A 1 285 ? -14.143 -4.549 -0.234 1.00 95.31 285 SER A O 1
ATOM 2209 N N . PHE A 1 286 ? -13.262 -2.933 -1.516 1.00 94.31 286 PHE A N 1
ATOM 2210 C CA . PHE A 1 286 ? -14.378 -2.829 -2.466 1.00 94.31 286 PHE A CA 1
ATOM 2211 C C . PHE A 1 286 ? -14.149 -3.639 -3.755 1.00 94.31 286 PHE A C 1
ATOM 2213 O O . PHE A 1 286 ? -14.735 -3.372 -4.802 1.00 94.31 286 PHE A O 1
ATOM 2220 N N . SER A 1 287 ? -13.255 -4.627 -3.703 1.00 91.31 287 SER A N 1
ATOM 2221 C CA . SER A 1 287 ? -12.752 -5.302 -4.902 1.00 91.31 287 SER A CA 1
ATOM 2222 C C . SER A 1 287 ? -13.614 -6.436 -5.435 1.00 91.31 287 SER A C 1
ATOM 2224 O O . SER A 1 287 ? -13.839 -6.522 -6.636 1.00 91.31 287 SER A O 1
ATOM 2226 N N . VAL A 1 288 ? -14.074 -7.311 -4.546 1.00 85.50 288 VAL A N 1
ATOM 2227 C CA . VAL A 1 288 ? -14.804 -8.542 -4.892 1.00 85.50 288 VAL A CA 1
ATOM 2228 C C . VAL A 1 288 ? -16.247 -8.536 -4.397 1.00 85.50 288 VAL A C 1
ATOM 2230 O O . VAL A 1 288 ? -16.999 -9.447 -4.720 1.00 85.50 288 VAL A O 1
ATOM 2233 N N . ILE A 1 289 ? -16.642 -7.518 -3.628 1.00 87.25 289 ILE A N 1
ATOM 2234 C CA . ILE A 1 289 ? -17.973 -7.443 -3.022 1.00 87.25 289 ILE A CA 1
ATOM 2235 C C . ILE A 1 289 ? -19.007 -7.126 -4.121 1.00 87.25 289 ILE A C 1
ATOM 2237 O O . ILE A 1 289 ? -18.795 -6.174 -4.886 1.00 87.25 289 ILE A O 1
ATOM 2241 N N . PRO A 1 290 ? -20.093 -7.913 -4.248 1.00 89.81 290 PRO A N 1
ATOM 2242 C CA . PRO A 1 290 ? -21.241 -7.553 -5.075 1.00 89.81 290 PRO A CA 1
ATOM 2243 C C . PRO A 1 290 ? -21.896 -6.271 -4.560 1.00 89.81 290 PRO A C 1
ATOM 2245 O O . PRO A 1 290 ? -22.042 -6.092 -3.356 1.00 89.81 290 PRO A O 1
ATOM 2248 N N . GLU A 1 291 ? -22.329 -5.380 -5.451 1.00 86.69 291 GLU A N 1
ATOM 2249 C CA . GLU A 1 291 ? -22.860 -4.068 -5.046 1.00 86.69 291 GLU A CA 1
ATOM 2250 C C . GLU A 1 291 ? -24.052 -4.165 -4.082 1.00 86.69 291 GLU A C 1
ATOM 2252 O O . GLU A 1 291 ? -24.131 -3.399 -3.123 1.00 86.69 291 GLU A O 1
ATOM 2257 N N . ASN A 1 292 ? -24.915 -5.169 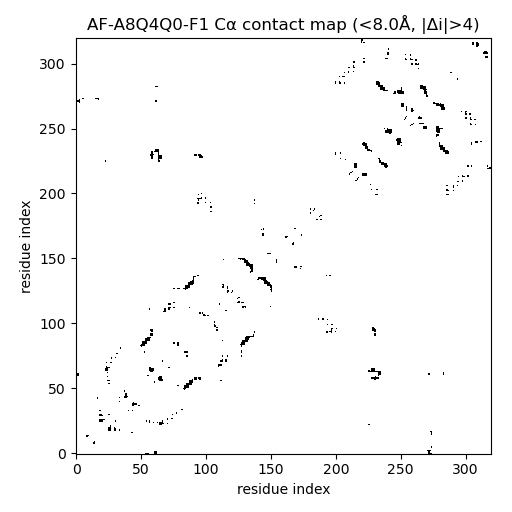-4.270 1.00 88.56 292 ASN A N 1
ATOM 2258 C CA . ASN A 1 292 ? -26.074 -5.422 -3.409 1.00 88.56 292 ASN A CA 1
ATOM 2259 C C . ASN A 1 292 ? -25.694 -5.798 -1.965 1.00 88.56 292 ASN A C 1
ATOM 2261 O O . ASN A 1 292 ? -26.484 -5.564 -1.052 1.00 88.56 292 ASN A O 1
ATOM 2265 N N . ASP A 1 293 ? -24.491 -6.336 -1.747 1.00 93.44 293 ASP A N 1
ATOM 2266 C CA . ASP A 1 293 ? -24.031 -6.788 -0.429 1.00 93.44 293 ASP A CA 1
ATOM 2267 C C . ASP A 1 293 ? -23.290 -5.684 0.342 1.00 93.44 293 ASP A C 1
ATOM 2269 O O . ASP A 1 293 ? -23.078 -5.808 1.550 1.00 93.44 293 ASP A O 1
ATOM 2273 N N . ILE A 1 294 ? -22.903 -4.586 -0.328 1.00 94.56 294 ILE A N 1
ATOM 2274 C CA . ILE A 1 294 ? -22.147 -3.484 0.288 1.00 94.56 294 ILE A CA 1
ATOM 2275 C C . ILE A 1 294 ? -22.936 -2.883 1.453 1.00 94.56 294 ILE A C 1
ATOM 2277 O O . ILE A 1 294 ? -22.413 -2.774 2.561 1.00 94.56 294 ILE A O 1
ATOM 2281 N N . ALA A 1 295 ? -24.194 -2.503 1.213 1.00 94.75 295 ALA A N 1
ATOM 2282 C CA . ALA A 1 295 ? -25.015 -1.842 2.222 1.00 94.75 295 ALA A CA 1
ATOM 2283 C C . ALA A 1 295 ? -25.250 -2.745 3.443 1.00 94.75 295 ALA A C 1
ATOM 2285 O O . ALA A 1 295 ? -25.067 -2.308 4.578 1.00 94.75 295 ALA A O 1
ATOM 2286 N N . GLU A 1 296 ? -25.585 -4.018 3.222 1.00 95.62 296 GLU A N 1
ATOM 2287 C CA . GLU A 1 296 ? -25.818 -4.968 4.313 1.00 95.62 296 GLU A CA 1
ATOM 2288 C C . GLU A 1 296 ? -24.538 -5.249 5.113 1.00 95.62 296 GLU A C 1
ATOM 2290 O O . GLU A 1 296 ? -24.572 -5.250 6.344 1.00 95.62 296 GLU A O 1
ATOM 2295 N N . GLY A 1 297 ? -23.387 -5.401 4.449 1.00 95.62 297 GLY A N 1
ATOM 2296 C CA . GLY A 1 297 ? -22.097 -5.545 5.129 1.00 95.62 297 GLY A CA 1
ATOM 2297 C C . GLY A 1 297 ? -21.764 -4.344 6.023 1.00 95.62 297 GLY A C 1
ATOM 2298 O O . GLY A 1 297 ? -21.318 -4.511 7.158 1.00 95.62 297 GLY A O 1
ATOM 2299 N N . LEU A 1 298 ? -22.035 -3.125 5.555 1.00 96.00 298 LEU A N 1
ATOM 2300 C CA . LEU A 1 298 ? -21.818 -1.911 6.344 1.00 96.00 298 LEU A CA 1
ATOM 2301 C C . LEU A 1 298 ? -22.820 -1.777 7.500 1.00 96.00 298 LEU A C 1
ATOM 2303 O O . LEU A 1 298 ? -22.431 -1.365 8.592 1.00 96.00 298 LEU A O 1
ATOM 2307 N N . HIS A 1 299 ? -24.082 -2.174 7.313 1.00 95.75 299 HIS A N 1
ATOM 2308 C CA . HIS A 1 299 ? -25.061 -2.216 8.402 1.00 95.75 299 HIS A CA 1
ATOM 2309 C C . HIS A 1 299 ? -24.673 -3.226 9.486 1.00 95.75 299 HIS A C 1
ATOM 2311 O O . HIS A 1 299 ? -24.764 -2.900 10.669 1.00 95.75 299 HIS A O 1
ATOM 2317 N N . ARG A 1 300 ? -24.184 -4.413 9.107 1.00 96.44 300 ARG A N 1
ATOM 2318 C CA . ARG A 1 300 ? -23.624 -5.409 10.039 1.00 96.44 300 ARG A CA 1
ATOM 2319 C C . ARG A 1 300 ? -22.464 -4.837 10.844 1.00 96.44 300 ARG A C 1
ATOM 2321 O O . ARG A 1 300 ? -22.442 -4.962 12.064 1.00 96.44 300 ARG A O 1
ATOM 2328 N N . LEU A 1 301 ? -21.538 -4.144 10.177 1.00 96.25 301 LEU A N 1
ATOM 2329 C CA . LEU A 1 301 ? -20.411 -3.502 10.853 1.00 96.25 301 LEU A CA 1
ATOM 2330 C C . LEU A 1 301 ? -20.881 -2.418 11.835 1.00 96.25 301 LEU A C 1
ATOM 2332 O O . LEU A 1 301 ? -20.395 -2.366 12.963 1.00 96.25 301 LEU A O 1
ATOM 2336 N N . ARG A 1 302 ? -21.862 -1.592 11.447 1.00 95.38 302 ARG A N 1
ATOM 2337 C CA . ARG A 1 302 ? -22.469 -0.596 12.341 1.00 95.38 302 ARG A CA 1
ATOM 2338 C C . ARG A 1 302 ? -23.086 -1.249 13.579 1.00 95.38 302 ARG A C 1
ATOM 2340 O O . ARG A 1 302 ? -22.800 -0.805 14.688 1.00 95.38 302 ARG A O 1
ATOM 2347 N N . ARG A 1 303 ? -23.878 -2.315 13.409 1.00 94.94 303 ARG A N 1
ATOM 2348 C CA . ARG A 1 303 ? -24.499 -3.050 14.528 1.00 94.94 303 ARG A CA 1
ATOM 2349 C C . ARG A 1 303 ? -23.461 -3.644 15.475 1.00 94.94 303 ARG A C 1
ATOM 2351 O O . ARG A 1 303 ? -23.634 -3.546 16.686 1.00 94.94 303 ARG A O 1
ATOM 2358 N N . ALA A 1 304 ? -22.365 -4.188 14.946 1.00 95.69 304 ALA A N 1
ATOM 2359 C CA . ALA A 1 304 ? -21.262 -4.696 15.758 1.00 95.69 304 ALA A CA 1
ATOM 2360 C C . ALA A 1 304 ? -20.637 -3.594 16.639 1.00 95.69 304 ALA A C 1
ATOM 2362 O O . ALA A 1 304 ? -20.414 -3.809 17.830 1.00 95.69 304 ALA A O 1
ATOM 2363 N N . ILE A 1 305 ? -20.419 -2.397 16.083 1.00 95.19 305 ILE A N 1
ATOM 2364 C CA . ILE A 1 305 ? -19.887 -1.240 16.824 1.00 95.19 305 ILE A CA 1
ATOM 2365 C C . ILE A 1 305 ? -20.895 -0.744 17.872 1.00 95.19 305 ILE A C 1
ATOM 2367 O O . ILE A 1 305 ? -20.533 -0.519 19.026 1.00 95.19 305 ILE A O 1
ATOM 2371 N N . GLU A 1 306 ? -22.173 -0.619 17.507 1.00 93.44 306 GLU A N 1
ATOM 2372 C CA . GLU A 1 306 ? -23.245 -0.243 18.439 1.00 93.44 306 GLU A CA 1
ATOM 2373 C C . GLU A 1 306 ? -23.389 -1.259 19.583 1.00 93.44 306 GLU A C 1
ATOM 2375 O O . GLU A 1 306 ? -23.599 -0.870 20.732 1.00 93.44 306 GLU A O 1
ATOM 2380 N N . SER A 1 307 ? -23.237 -2.557 19.298 1.00 94.38 307 SER A N 1
ATOM 2381 C CA . SER A 1 307 ? -23.228 -3.605 20.322 1.00 94.38 307 SER A CA 1
ATOM 2382 C C . SER A 1 307 ? -22.038 -3.471 21.267 1.00 94.38 307 SER A C 1
ATOM 2384 O O . SER A 1 307 ? -22.216 -3.668 22.464 1.00 94.38 307 SER A O 1
ATOM 2386 N N . ALA A 1 308 ? -20.848 -3.126 20.766 1.00 94.94 308 ALA A N 1
ATOM 2387 C CA . ALA A 1 308 ? -19.670 -2.938 21.613 1.00 94.94 308 ALA A CA 1
ATOM 2388 C C . ALA A 1 308 ? -19.866 -1.786 22.614 1.00 94.94 308 ALA A C 1
ATOM 2390 O O . ALA A 1 308 ? -19.512 -1.908 23.785 1.00 94.94 308 ALA A O 1
ATOM 2391 N N . TRP A 1 309 ? -20.496 -0.688 22.187 1.00 94.75 309 TRP A N 1
ATOM 2392 C CA . TRP A 1 309 ? -20.842 0.420 23.083 1.00 94.75 309 TRP A CA 1
ATOM 2393 C C . TRP A 1 309 ? -21.896 0.043 24.129 1.00 94.75 309 TRP A C 1
ATOM 2395 O O . TRP A 1 309 ? -21.776 0.448 25.287 1.00 94.75 309 TRP A O 1
ATOM 2405 N N . LYS A 1 310 ? -22.891 -0.771 23.754 1.00 94.00 310 LYS A N 1
ATOM 2406 C CA . LYS A 1 310 ? -23.880 -1.307 24.705 1.00 94.00 310 LYS A CA 1
ATOM 2407 C C . LYS A 1 310 ? -23.227 -2.179 25.774 1.00 94.00 310 LYS A C 1
ATOM 2409 O O . LYS A 1 310 ? -23.533 -2.005 26.951 1.00 94.00 310 LYS A O 1
ATOM 2414 N N . ASP A 1 311 ? -22.298 -3.048 25.385 1.00 94.00 311 ASP A N 1
ATOM 2415 C CA . ASP A 1 311 ? -21.545 -3.892 26.322 1.00 94.00 311 ASP A CA 1
ATOM 2416 C C . ASP A 1 311 ? -20.654 -3.058 27.256 1.00 94.00 311 ASP A C 1
ATOM 2418 O O . ASP A 1 311 ? -20.491 -3.397 28.427 1.00 94.00 311 ASP A O 1
ATOM 2422 N N . ALA A 1 312 ? -20.146 -1.920 26.774 1.00 93.19 312 ALA A N 1
ATOM 2423 C CA . ALA A 1 312 ? -19.417 -0.941 27.580 1.00 93.19 312 ALA A CA 1
ATOM 2424 C C . ALA A 1 312 ? -20.320 -0.091 28.505 1.00 93.19 312 ALA A C 1
ATOM 2426 O O . ALA A 1 312 ? -19.823 0.791 29.204 1.00 93.19 312 ALA A O 1
ATOM 2427 N N . GLY A 1 313 ? -21.637 -0.335 28.527 1.00 93.81 313 GLY A N 1
ATOM 2428 C CA . GLY A 1 313 ? -22.593 0.339 29.410 1.00 93.81 313 GLY A CA 1
ATOM 2429 C C . GLY A 1 313 ? -23.208 1.625 28.849 1.00 93.81 313 GLY A C 1
ATOM 2430 O O . GLY A 1 313 ? -23.855 2.360 29.595 1.00 93.81 313 GLY A O 1
ATOM 2431 N N . TYR A 1 314 ? -23.042 1.907 27.553 1.00 91.19 314 TYR A N 1
ATOM 2432 C CA . TYR A 1 314 ? -23.588 3.101 26.908 1.00 91.19 314 TYR A CA 1
ATOM 2433 C C . TYR A 1 314 ? -24.883 2.782 26.152 1.00 91.19 314 TYR A C 1
ATOM 2435 O O . TYR A 1 314 ? -24.949 1.854 25.349 1.00 91.19 314 TYR A O 1
ATOM 2443 N N . SER A 1 315 ? -25.931 3.581 26.369 1.00 83.50 315 SER A N 1
ATOM 2444 C CA . SER A 1 315 ? -27.200 3.453 25.634 1.00 83.50 315 SER A CA 1
ATOM 2445 C C . SER A 1 315 ? -27.118 3.986 24.198 1.00 83.50 315 SER A C 1
ATOM 2447 O O . SER A 1 315 ? -27.872 3.541 23.332 1.00 83.50 315 SER A O 1
ATOM 2449 N N . THR A 1 316 ? -26.197 4.917 23.944 1.00 84.50 316 THR A N 1
ATOM 2450 C CA . THR A 1 316 ? -25.900 5.510 22.634 1.00 84.50 316 THR A CA 1
ATOM 2451 C C . THR A 1 316 ? -24.395 5.699 22.479 1.00 84.50 316 THR A C 1
ATOM 2453 O O . THR A 1 316 ? -23.700 5.930 23.468 1.00 84.50 316 THR A O 1
ATOM 2456 N N . ILE A 1 317 ? -23.901 5.662 21.241 1.00 87.62 317 ILE A N 1
ATOM 2457 C CA . ILE A 1 317 ? -22.499 5.975 20.939 1.00 87.62 317 ILE A CA 1
ATOM 2458 C C . ILE A 1 317 ? -22.237 7.454 21.319 1.00 87.62 317 ILE A C 1
ATOM 2460 O O . ILE A 1 317 ? -23.092 8.306 21.053 1.00 87.62 317 ILE A O 1
ATOM 2464 N N . PRO A 1 318 ? -21.127 7.790 21.995 1.00 87.19 318 PRO A N 1
ATOM 2465 C CA . PRO A 1 318 ? -20.756 9.182 22.244 1.00 87.19 318 PRO A CA 1
ATOM 2466 C C . PRO A 1 318 ? -20.440 9.950 20.946 1.00 87.19 318 PRO A C 1
ATOM 2468 O O . PRO A 1 318 ? -20.241 9.343 19.896 1.00 87.19 318 PRO A O 1
ATOM 2471 N N . PRO A 1 319 ? -20.377 11.291 20.975 1.00 83.81 319 PRO A N 1
ATOM 2472 C CA . PRO A 1 319 ? -19.774 12.068 19.891 1.00 83.81 319 PRO A CA 1
ATOM 2473 C C . PRO A 1 319 ? -18.292 11.710 19.705 1.00 83.81 319 PRO A C 1
ATOM 2475 O O . PRO A 1 319 ? -17.618 11.394 20.686 1.00 83.81 319 PRO A O 1
ATOM 2478 N N . MET A 1 320 ? -17.823 11.728 18.452 1.00 76.69 320 MET A N 1
ATOM 2479 C CA . MET A 1 320 ? -16.431 11.427 18.076 1.00 76.69 320 MET A CA 1
ATOM 2480 C C . MET A 1 320 ? -15.483 12.583 18.401 1.00 76.69 320 MET A C 1
ATOM 2482 O O . MET A 1 320 ? -15.936 13.748 18.309 1.00 76.69 320 MET A O 1
#

InterPro domains:
  IPR004839 Aminotransferase, class I/classII, large domain [PF00155] (57-301)
  IPR015421 Pyridoxal phosphate-dependent transferase, major domain [G3DSA:3.40.640.10] (1-312)
  IPR015424 Pyridoxal phosphate-dependent transferase [SSF53383] (2-308)
  IPR050859 Class-I pyridoxal-phosphate-dependent aminotransferase-like [PTHR42790] (2-310)

Radius of gyration: 21.19 Å; Cα contacts (8 Å, |Δi|>4): 523; chains: 1; bounding box: 51×38×58 Å

Mean predicted aligned error: 4.01 Å

Nearest PDB structures (foldseek):
  6t8p-assembly1_A  TM=9.002E-01  e=9.814E-25  Homo sapiens
  6s8w-assembly1_B  TM=8.738E-01  e=6.613E-24  Aspergillus fumigatus Af293
  6hnv-assembly1_B  TM=8.340E-01  e=6.431E-21  Candida albicans
  6hnd-assembly1_B  TM=8.435E-01  e=2.729E-20  Candida albicans SC5314
  6hnd-assembly1_A  TM=8.262E-01  e=1.718E-20  Candida albicans SC5314

Secondary structure (DSSP, 8-state):
--GGGHHHHHHTT----PPPEETTEE-HHHHHHHHHTTTTSTTTTTSPPPSEEEE--SS-TTT-----HHHHHHHHHHHHHTT-EEEEE-TTTT-B-TTBTB-TTT---PPPHHHHHHHTHHHH-S-SEEEEEETIIIIIGGG--EEEES-HHHHHHHHHHHHHHT-SS-HHHHHHHHHHHHHHHHHHHHHHHHHHHHHHHHHHHHHHHHHIIIIISSSS--EE-PPPSBSSEEEEEE----BTTBTT--HHHHIIIIITTTT---EEGGGGSTT----SEEEEE-SS--HHHHHHHHHHHHHHHHHHHHHTT-SSPPP-

pLDDT: mean 94.52, std 4.15, range [70.56, 98.56]

Foldseek 3Di:
DPLVVQVVCVVVVNDDDDFDADLQGGALVSLCVCLVCQCPDPRRVPHDRAAADEFAQACGVFALHHHALVRLVSVLVVCLVSVHAYEHEYAFQLLFQPQLVPQLLPGDGRDDNVRVCVVCCVPRNFARYKYKYDCCQLPNVVQVDTDIDGDPVVNVVVQVVCCVPVNDGDPVSVVVVVVVCVVCPPSNSSVSSSVSSVVLVVLLVLLVVLCCVQAVDDPAHQWDWDRRRIDWKTKTQGQAPADPQRHSFAQVCLCVPQLVVLPADWATPQSVDRPGGGGSIIMDGSPPDDSVCSNSNSNSSVVSRQVRCVVVVDPGRDHD

Sequence (320 aa):
MYPGLLPDLASRGIHTVNIATDEEGLSDSALASVLENWTSHEQTSKMRFPKAIYTVPTGSNPAGTTASADRKRKILALARRHQVLIMEDDPYYYIGFDGLGEDPVTRERIPSYFALEREQADEYGYGYVLRFESFSKIMSAGMRLGYVVGPKPIVTAIVAYTATSSIHASSPIQVIVAHLLRHWGVNGFLQHVDKVASMYRERRDVFASSLEKILGSGPTPVATWTTPVSGMFFWLKLHLPPTPEAPEGDSFQVIAEKALDEGVLVVPGSSFYAGGCKTPYARVSFSVIPENDIAEGLHRLRRAIESAWKDAGYSTIPPM

Organism: Malassezia globosa (strain ATCC MYA-4612 / CBS 7966) (NCBI:txid425265)